Protein AF-A0A6A4PE96-F1 (afdb_monomer)

Organism: Lupinus albus (NCBI:txid3870)

Solvent-accessible surface area (backbone atoms only — not comparable to full-atom values): 15761 Å² total; per-residue (Å²): 135,85,95,79,62,73,69,60,54,52,58,47,52,54,49,52,51,49,49,52,48,51,51,50,51,55,62,52,55,75,74,55,93,75,88,92,79,54,68,66,54,55,51,49,49,51,52,52,52,52,51,50,53,51,49,53,56,57,56,61,63,68,69,76,78,82,85,88,82,83,91,82,88,82,90,87,84,86,87,88,85,89,88,82,88,81,94,71,92,66,55,60,76,63,82,62,89,34,50,32,37,32,36,36,56,48,71,68,30,18,52,48,44,32,51,43,27,76,72,70,36,32,31,39,32,36,18,69,69,82,66,73,53,91,57,86,69,74,33,64,40,51,40,72,54,44,51,50,28,47,77,70,75,47,49,71,31,56,52,96,53,78,48,40,80,36,62,56,52,72,52,75,56,95,94,42,74,48,80,46,69,57,94,48,91,90,54,61,93,86,65,38,16,38,33,37,58,32,21,57,37,36,50,38,35,41,53,58,22,55,71,35,95,44,30,46,81,44,57,20,40,75,76,47,74,35,69,56,96,93,39,71,43,33,33,33,28,30,38,82,86,68,48,58,35,46,48,58,20,83,37,78,44,75,53,72,88,68,75,80,62,80,128

Mean predicted aligned error: 15.91 Å

Sequence (263 aa):
MPQIHTQSTFSFITNLLLYIYIYVCISVSSQTNLLEMDYQYIVAGGILASTLVLLLNLFGSAAKKKATGSLHAEEINNDCAKTSSKNGTCPQEVVETTDVIIVGAGVAGAALAYTLGKDGRRVHVIERDLNEPDRTVGELLQPGGYLKLTELGLEDCVDKIDAQQVYGYVLYKDGKHVKTSFPLDKFGSHVSGRSFHNGRFIQRMRHKALSLPNVKLEQGTVTSLLEEKGIIKGVHYKTKCREELIAKAPLQYASPFNWWRND

Structure (mmCIF, N/CA/C/O backbone):
data_AF-A0A6A4PE96-F1
#
_entry.id   AF-A0A6A4PE96-F1
#
loop_
_atom_site.group_PDB
_atom_site.id
_atom_site.type_symbol
_atom_site.label_atom_id
_atom_site.label_alt_id
_atom_site.label_comp_id
_atom_site.label_asym_id
_atom_site.label_entity_id
_atom_site.label_seq_id
_atom_site.pdbx_PDB_ins_code
_atom_site.Cartn_x
_atom_site.Cartn_y
_atom_site.Cartn_z
_atom_site.occupancy
_atom_site.B_iso_or_equiv
_atom_site.auth_seq_id
_atom_site.auth_comp_id
_atom_site.auth_asym_id
_atom_site.auth_atom_id
_atom_site.pdbx_PDB_model_num
ATOM 1 N N . MET A 1 1 ? -2.241 -29.324 17.503 1.00 40.00 1 MET A N 1
ATOM 2 C CA . MET A 1 1 ? -0.876 -28.848 17.163 1.00 40.00 1 MET A CA 1
ATOM 3 C C . MET A 1 1 ? -0.666 -29.089 15.674 1.00 40.00 1 MET A C 1
ATOM 5 O O . MET A 1 1 ? -1.120 -30.129 15.218 1.00 40.00 1 MET A O 1
ATOM 9 N N . PRO A 1 2 ? -0.109 -28.123 14.924 1.00 34.69 2 PRO A N 1
ATOM 10 C CA . PRO A 1 2 ? 1.273 -27.693 15.119 1.00 34.69 2 PRO A CA 1
ATOM 11 C C . PRO A 1 2 ? 1.427 -26.209 15.480 1.00 34.69 2 PRO A C 1
ATOM 13 O O . PRO A 1 2 ? 0.723 -25.332 14.995 1.00 34.69 2 PRO A O 1
ATOM 16 N N . GLN A 1 3 ? 2.376 -25.964 16.379 1.00 36.31 3 GLN A N 1
ATOM 17 C CA . GLN A 1 3 ? 2.887 -24.667 16.815 1.00 36.31 3 GLN A CA 1
ATOM 18 C C . GLN A 1 3 ? 4.102 -24.313 15.947 1.00 36.31 3 GLN A C 1
ATOM 20 O O . GLN A 1 3 ? 5.232 -24.468 16.391 1.00 36.31 3 GLN A O 1
ATOM 25 N N . ILE A 1 4 ? 3.897 -23.919 14.689 1.00 37.06 4 ILE A N 1
ATOM 26 C CA . ILE A 1 4 ? 4.979 -23.438 13.811 1.00 37.06 4 ILE A CA 1
ATOM 27 C C . ILE A 1 4 ? 4.370 -22.428 12.829 1.00 37.06 4 ILE A C 1
ATOM 29 O O . ILE A 1 4 ? 3.960 -22.830 11.756 1.00 37.06 4 ILE A O 1
ATOM 33 N N . HIS A 1 5 ? 4.227 -21.146 13.192 1.00 40.75 5 HIS A N 1
ATOM 34 C CA . HIS A 1 5 ? 4.012 -20.067 12.196 1.00 40.75 5 HIS A CA 1
ATOM 35 C C . HIS A 1 5 ? 4.201 -18.637 12.734 1.00 40.75 5 HIS A C 1
ATOM 37 O O . HIS A 1 5 ? 4.399 -17.714 11.953 1.00 40.75 5 HIS A O 1
ATOM 43 N N . THR A 1 6 ? 4.221 -18.419 14.051 1.00 40.00 6 THR A N 1
ATOM 44 C CA . THR A 1 6 ? 4.303 -17.065 14.638 1.00 40.00 6 THR A CA 1
ATOM 45 C C . THR A 1 6 ? 5.701 -16.434 14.629 1.00 40.00 6 THR A C 1
ATOM 47 O O . THR A 1 6 ? 5.810 -15.212 14.631 1.00 40.00 6 THR A O 1
ATOM 50 N N . GLN A 1 7 ? 6.783 -17.222 14.590 1.00 31.77 7 GLN A N 1
ATOM 51 C CA . GLN A 1 7 ? 8.154 -16.683 14.510 1.00 31.77 7 GLN A CA 1
ATOM 52 C C . GLN A 1 7 ? 8.531 -16.215 13.094 1.00 31.77 7 GLN A C 1
ATOM 54 O O . GLN A 1 7 ? 9.286 -15.256 12.935 1.00 31.77 7 GLN A O 1
ATOM 59 N N . SER A 1 8 ? 7.978 -16.872 12.071 1.00 43.81 8 SER A N 1
ATOM 60 C CA . SER A 1 8 ? 8.236 -16.562 10.661 1.00 43.81 8 SER A CA 1
ATOM 61 C C . SER A 1 8 ? 7.601 -15.230 10.254 1.00 43.81 8 SER A C 1
ATOM 63 O O . SER A 1 8 ? 8.269 -14.402 9.643 1.00 43.81 8 SER A O 1
ATOM 65 N N . THR A 1 9 ? 6.364 -14.969 10.679 1.00 44.44 9 THR A N 1
ATOM 66 C CA . THR A 1 9 ? 5.633 -13.733 10.364 1.00 44.44 9 THR A CA 1
ATOM 67 C C . THR A 1 9 ? 6.237 -12.499 11.032 1.00 44.44 9 THR A C 1
ATOM 69 O O . THR A 1 9 ? 6.342 -11.458 10.392 1.00 44.44 9 THR A O 1
ATOM 72 N N . PHE A 1 10 ? 6.731 -12.603 12.271 1.00 40.50 10 PHE A N 1
ATOM 73 C CA . PHE A 1 10 ? 7.399 -11.478 12.939 1.00 40.50 10 PHE A CA 1
ATOM 74 C C . PHE A 1 10 ? 8.732 -11.115 12.267 1.00 40.50 10 PHE A C 1
ATOM 76 O O . PHE A 1 10 ? 8.955 -9.950 11.945 1.00 40.50 10 PHE A O 1
ATOM 83 N N . SER A 1 11 ? 9.578 -12.111 11.969 1.00 40.34 11 SER A N 1
ATOM 84 C CA . SER A 1 11 ? 10.837 -11.902 11.235 1.00 40.34 11 SER A CA 1
ATOM 85 C C . SER A 1 11 ? 10.598 -11.357 9.817 1.00 40.34 11 SER A C 1
ATOM 87 O O . SER A 1 11 ? 11.367 -10.544 9.301 1.00 40.34 11 SER A O 1
ATOM 89 N N . PHE A 1 12 ? 9.491 -11.754 9.192 1.00 49.44 12 PHE A N 1
ATOM 90 C CA . PHE A 1 12 ? 9.079 -11.287 7.877 1.00 49.44 12 PHE A CA 1
ATOM 91 C C . PHE A 1 12 ? 8.576 -9.837 7.887 1.00 49.44 12 PHE A C 1
ATOM 93 O O . PHE A 1 12 ? 8.988 -9.050 7.035 1.00 49.44 12 PHE A O 1
ATOM 100 N N . ILE A 1 13 ? 7.766 -9.451 8.879 1.00 50.69 13 ILE A N 1
ATOM 101 C CA . ILE A 1 13 ? 7.316 -8.065 9.073 1.00 50.69 13 ILE A CA 1
ATOM 102 C C . ILE A 1 13 ? 8.518 -7.164 9.362 1.00 50.69 13 ILE A C 1
ATOM 104 O O . ILE A 1 13 ? 8.647 -6.114 8.741 1.00 50.69 13 ILE A O 1
ATOM 108 N N . THR A 1 14 ? 9.455 -7.585 10.216 1.00 47.25 14 THR A N 1
ATOM 109 C CA . THR A 1 14 ? 10.667 -6.796 10.480 1.00 47.25 14 THR A CA 1
ATOM 110 C C . THR A 1 14 ? 11.537 -6.636 9.236 1.00 47.25 14 THR A C 1
ATOM 112 O O . THR A 1 14 ? 12.041 -5.546 8.998 1.00 47.25 14 THR A O 1
ATOM 115 N N . ASN A 1 15 ? 11.668 -7.670 8.397 1.00 43.59 15 ASN A N 1
ATOM 116 C CA . ASN A 1 15 ? 12.433 -7.586 7.150 1.00 43.59 15 ASN A CA 1
ATOM 117 C C . ASN A 1 15 ? 11.724 -6.752 6.073 1.00 43.59 15 ASN A C 1
ATOM 119 O O . ASN A 1 15 ? 12.384 -6.012 5.350 1.00 43.59 15 ASN A O 1
ATOM 123 N N . LEU A 1 16 ? 10.393 -6.818 5.979 1.00 52.88 16 LEU A N 1
ATOM 124 C CA . LEU A 1 16 ? 9.602 -5.976 5.079 1.00 52.88 16 LEU A CA 1
ATOM 125 C C . LEU A 1 16 ? 9.692 -4.503 5.490 1.00 52.88 16 LEU A C 1
ATOM 127 O O . LEU A 1 16 ? 9.904 -3.641 4.643 1.00 52.88 16 LEU A O 1
ATOM 131 N N . LEU A 1 17 ? 9.588 -4.217 6.788 1.00 54.56 17 LEU A N 1
ATOM 132 C CA . LEU A 1 17 ? 9.723 -2.867 7.325 1.00 54.56 17 LEU A CA 1
ATOM 133 C C . LEU A 1 17 ? 11.147 -2.331 7.177 1.00 54.56 17 LEU A C 1
ATOM 135 O O . LEU A 1 17 ? 11.308 -1.176 6.799 1.00 54.56 17 LEU A O 1
ATOM 139 N N . LEU A 1 18 ? 12.169 -3.165 7.392 1.00 48.66 18 LEU A N 1
ATOM 140 C CA . LEU A 1 18 ? 13.566 -2.799 7.165 1.00 48.66 18 LEU A CA 1
ATOM 141 C C . LEU A 1 18 ? 13.843 -2.556 5.675 1.00 48.66 18 LEU A C 1
ATOM 143 O O . LEU A 1 18 ? 14.524 -1.598 5.335 1.00 48.66 18 LEU A O 1
ATOM 147 N N . TYR A 1 19 ? 13.269 -3.360 4.778 1.00 52.16 19 TYR A N 1
ATOM 148 C CA . TYR A 1 19 ? 13.399 -3.173 3.333 1.00 52.16 19 TYR A CA 1
ATOM 149 C C . TYR A 1 19 ? 12.696 -1.899 2.856 1.00 52.16 19 TYR A C 1
ATOM 151 O O . TYR A 1 19 ? 13.283 -1.128 2.105 1.00 52.16 19 TYR A O 1
ATOM 159 N N . ILE A 1 20 ? 11.476 -1.630 3.334 1.00 55.28 20 ILE A N 1
ATOM 160 C CA . ILE A 1 20 ? 10.756 -0.380 3.052 1.00 55.28 20 ILE A CA 1
ATOM 161 C C . ILE A 1 20 ? 11.531 0.817 3.617 1.00 55.28 20 ILE A C 1
ATOM 163 O O . ILE A 1 20 ? 11.675 1.822 2.930 1.00 55.28 20 ILE A O 1
ATOM 167 N N . TYR A 1 21 ? 12.076 0.706 4.830 1.00 48.72 21 TYR A N 1
ATOM 168 C CA . TYR A 1 21 ? 12.879 1.756 5.453 1.00 48.72 21 TYR A CA 1
ATOM 169 C C . TYR A 1 21 ? 14.173 2.024 4.674 1.00 48.72 21 TYR A C 1
ATOM 171 O O . TYR A 1 21 ? 14.447 3.169 4.337 1.00 48.72 21 TYR A O 1
ATOM 179 N N . ILE A 1 22 ? 14.917 0.984 4.287 1.00 48.03 22 ILE A N 1
ATOM 180 C CA . ILE A 1 22 ? 16.122 1.101 3.452 1.00 48.03 22 ILE A CA 1
ATOM 181 C C . ILE A 1 22 ? 15.776 1.698 2.081 1.00 48.03 22 ILE A C 1
ATOM 183 O O . ILE A 1 22 ? 16.476 2.587 1.606 1.00 48.03 22 ILE A O 1
ATOM 187 N N . TYR A 1 23 ? 14.673 1.274 1.463 1.00 51.22 23 TYR A N 1
ATOM 188 C CA . TYR A 1 23 ? 14.209 1.802 0.178 1.00 51.22 23 TYR A CA 1
ATOM 189 C C . TYR A 1 23 ? 13.871 3.295 0.249 1.00 51.22 23 TYR A C 1
ATOM 191 O O . TYR A 1 23 ? 14.229 4.076 -0.635 1.00 51.22 23 TYR A O 1
ATOM 199 N N . VAL A 1 24 ? 13.201 3.699 1.328 1.00 46.72 24 VAL A N 1
ATOM 200 C CA . VAL A 1 24 ? 12.859 5.091 1.611 1.00 46.72 24 VAL A CA 1
ATOM 201 C C . VAL A 1 24 ? 14.117 5.908 1.909 1.00 46.72 24 VAL A C 1
ATOM 203 O O . VAL A 1 24 ? 14.277 6.976 1.329 1.00 46.72 24 VAL A O 1
ATOM 206 N N . CYS A 1 25 ? 15.045 5.403 2.725 1.00 38.22 25 CYS A N 1
ATOM 207 C CA . CYS A 1 25 ? 16.313 6.074 3.014 1.00 38.22 25 CYS A CA 1
ATOM 208 C C . CYS A 1 25 ? 17.157 6.271 1.752 1.00 38.22 25 CYS A C 1
ATOM 210 O O . CYS A 1 25 ? 17.664 7.365 1.543 1.00 38.22 25 CYS A O 1
ATOM 212 N N . ILE A 1 26 ? 17.247 5.271 0.869 1.00 43.81 26 ILE A N 1
ATOM 213 C CA . ILE A 1 26 ? 17.959 5.397 -0.414 1.00 43.81 26 ILE A CA 1
ATOM 214 C C . ILE A 1 26 ? 17.274 6.433 -1.323 1.00 43.81 26 ILE A C 1
ATOM 216 O O . ILE A 1 26 ? 17.956 7.231 -1.962 1.00 43.81 26 ILE A O 1
ATOM 220 N N . SER A 1 27 ? 15.937 6.476 -1.335 1.00 38.84 27 SER A N 1
ATOM 221 C CA . SER A 1 27 ? 15.166 7.451 -2.126 1.00 38.84 27 SER A CA 1
ATOM 222 C C . SER A 1 27 ? 15.265 8.888 -1.588 1.00 38.84 27 SER A C 1
ATOM 224 O O . SER A 1 27 ? 15.172 9.840 -2.358 1.00 38.84 27 SER A O 1
ATOM 226 N N . VAL A 1 28 ? 15.456 9.064 -0.277 1.00 38.25 28 VAL A N 1
ATOM 227 C CA . VAL A 1 28 ? 15.685 10.378 0.352 1.00 38.25 28 VAL A CA 1
ATOM 228 C C . VAL A 1 28 ? 17.143 10.816 0.176 1.00 38.25 28 VAL A C 1
ATOM 230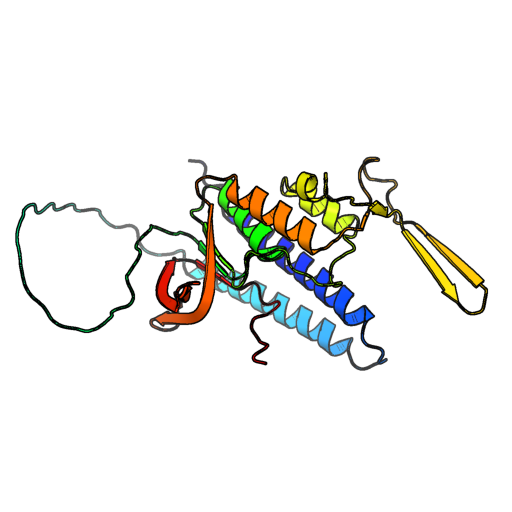 O O . VAL A 1 28 ? 17.393 11.975 -0.145 1.00 38.25 28 VAL A O 1
ATOM 233 N N . SER A 1 29 ? 18.103 9.891 0.273 1.00 36.50 29 SER A N 1
ATOM 234 C CA . SER A 1 29 ? 19.528 10.184 0.062 1.00 36.50 29 SER A CA 1
ATOM 235 C C . SER A 1 29 ? 19.842 10.622 -1.372 1.00 36.50 29 SER A C 1
ATOM 237 O O . SER A 1 29 ? 20.804 11.354 -1.582 1.00 36.50 29 SER A O 1
ATOM 239 N N . SER A 1 30 ? 19.029 10.239 -2.367 1.00 39.50 30 SER A N 1
ATOM 240 C CA . SER A 1 30 ? 19.180 10.739 -3.741 1.00 39.50 30 SER A CA 1
ATOM 241 C C . SER A 1 30 ? 18.720 12.192 -3.935 1.00 39.50 30 SER A C 1
ATOM 243 O O . SER A 1 30 ? 18.882 12.722 -5.030 1.00 39.50 30 SER A O 1
ATOM 245 N N . GLN A 1 31 ? 18.134 12.836 -2.914 1.00 44.69 31 GLN A N 1
ATOM 246 C CA . GLN A 1 31 ? 17.707 14.242 -2.965 1.00 44.69 31 GLN A CA 1
ATOM 247 C C . GLN A 1 31 ? 18.613 15.214 -2.194 1.00 44.69 31 GLN A C 1
ATOM 249 O O . GLN A 1 31 ? 18.417 16.423 -2.295 1.00 44.69 31 GLN A O 1
ATOM 254 N N . THR A 1 32 ? 19.638 14.739 -1.483 1.00 38.50 32 THR A N 1
ATOM 255 C CA . THR A 1 32 ? 20.556 15.608 -0.734 1.00 38.50 32 THR A CA 1
ATOM 256 C C . THR A 1 32 ? 21.991 15.414 -1.208 1.00 38.50 32 THR A C 1
ATOM 258 O O . THR A 1 32 ? 22.641 14.422 -0.890 1.00 38.50 32 THR A O 1
ATOM 261 N N . ASN A 1 33 ? 22.508 16.391 -1.957 1.00 48.28 33 ASN A N 1
ATOM 262 C CA . ASN A 1 33 ? 23.951 16.583 -2.070 1.00 48.28 33 ASN A CA 1
ATOM 263 C C . ASN A 1 33 ? 24.464 17.012 -0.695 1.00 48.28 33 ASN A C 1
ATOM 265 O O . ASN A 1 33 ? 24.032 18.060 -0.232 1.00 48.28 33 ASN A O 1
ATOM 269 N N . LEU A 1 34 ? 25.366 16.246 -0.081 1.00 41.94 34 LEU A N 1
ATOM 270 C CA . LEU A 1 34 ? 26.530 16.746 0.658 1.00 41.94 34 LEU A CA 1
ATOM 271 C C . LEU A 1 34 ? 27.447 15.561 0.998 1.00 41.94 34 LEU A C 1
ATOM 273 O O . LEU A 1 34 ? 27.023 14.531 1.512 1.00 41.94 34 LEU A O 1
ATOM 277 N N . LEU A 1 35 ? 28.708 15.707 0.609 1.00 47.81 35 LEU A N 1
ATOM 278 C CA . LEU A 1 35 ? 29.766 14.719 0.756 1.00 47.81 35 LEU A CA 1
ATOM 279 C C . LEU A 1 35 ? 30.316 14.736 2.195 1.00 47.81 35 LEU A C 1
ATOM 281 O O . LEU A 1 35 ? 30.423 15.788 2.817 1.00 47.81 35 LEU A O 1
ATOM 285 N N . GLU A 1 36 ? 30.697 13.544 2.658 1.00 49.84 36 GLU A N 1
ATOM 286 C CA . GLU A 1 36 ? 31.598 13.227 3.784 1.00 49.84 36 GLU A CA 1
ATOM 287 C C . GLU A 1 36 ? 31.109 13.218 5.246 1.00 49.84 36 GLU A C 1
ATOM 289 O O . GLU A 1 36 ? 31.885 12.777 6.091 1.00 49.84 36 GLU A O 1
ATOM 294 N N . MET A 1 37 ? 29.847 13.513 5.589 1.00 45.88 37 MET A N 1
ATOM 295 C CA . MET A 1 37 ? 29.417 13.477 7.011 1.00 45.88 37 MET A CA 1
ATOM 296 C C . MET A 1 37 ? 28.422 12.375 7.430 1.00 45.88 37 MET A C 1
ATOM 298 O O . MET A 1 37 ? 28.021 12.349 8.590 1.00 45.88 37 MET A O 1
ATOM 302 N N . ASP A 1 38 ? 28.073 11.421 6.555 1.00 51.44 38 ASP A N 1
ATOM 303 C CA . ASP A 1 38 ? 26.948 10.496 6.823 1.00 51.44 38 ASP A CA 1
ATOM 304 C C . ASP A 1 38 ? 27.301 9.007 6.968 1.00 51.44 38 ASP A C 1
ATOM 306 O O . ASP A 1 38 ? 26.513 8.235 7.519 1.00 51.44 38 ASP A O 1
ATOM 310 N N . TYR A 1 39 ? 28.491 8.558 6.556 1.00 52.25 39 TYR A N 1
ATOM 311 C CA . TYR A 1 39 ? 28.816 7.124 6.631 1.00 52.25 39 TYR A CA 1
ATOM 312 C C . TYR A 1 39 ? 28.927 6.624 8.077 1.00 52.25 39 TYR A C 1
ATOM 314 O O . TYR A 1 39 ? 2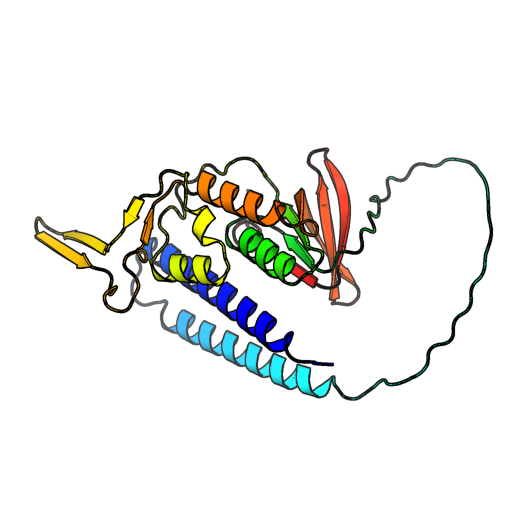8.496 5.517 8.400 1.00 52.25 39 TYR A O 1
ATOM 322 N N . GLN A 1 40 ? 29.450 7.464 8.970 1.00 41.94 40 GLN A N 1
ATOM 323 C CA . GLN A 1 40 ? 29.597 7.124 10.381 1.00 41.94 40 GLN A CA 1
ATOM 324 C C . GLN A 1 40 ? 28.236 7.034 11.089 1.00 41.94 40 GLN A C 1
ATOM 326 O O . GLN A 1 40 ? 28.062 6.159 11.933 1.00 41.94 40 GLN A O 1
ATOM 331 N N . TYR A 1 41 ? 27.248 7.851 10.701 1.00 53.91 41 TYR A N 1
ATOM 332 C CA . TYR A 1 41 ? 25.891 7.813 11.260 1.00 53.91 41 TYR A CA 1
ATOM 333 C C . TYR A 1 41 ? 25.047 6.665 10.705 1.00 53.91 41 TYR A C 1
ATOM 335 O O . TYR A 1 41 ? 24.298 6.047 11.459 1.00 53.91 41 TYR A O 1
ATOM 343 N N . ILE A 1 42 ? 25.204 6.317 9.425 1.00 55.91 42 ILE A N 1
ATOM 344 C CA . ILE A 1 42 ? 24.521 5.161 8.825 1.00 55.91 42 ILE A CA 1
ATOM 345 C C . ILE A 1 42 ? 25.057 3.854 9.428 1.00 55.91 42 ILE A C 1
ATOM 347 O O . ILE A 1 42 ? 24.278 2.974 9.803 1.00 55.91 42 ILE A O 1
ATOM 351 N N . VAL A 1 43 ? 26.378 3.740 9.597 1.00 51.62 43 VAL A N 1
ATOM 352 C CA . VAL A 1 43 ? 27.004 2.569 10.229 1.00 51.62 43 VAL A CA 1
ATOM 353 C C . VAL A 1 43 ? 26.689 2.517 11.729 1.00 51.62 43 VAL A C 1
ATOM 355 O O . VAL A 1 43 ? 26.300 1.459 12.224 1.00 51.62 43 VAL A O 1
ATOM 358 N N . ALA A 1 44 ? 26.760 3.641 12.451 1.00 50.53 44 ALA A N 1
ATOM 359 C CA . ALA A 1 44 ? 26.386 3.695 13.866 1.00 50.53 44 ALA A CA 1
ATOM 360 C C . ALA A 1 44 ? 24.896 3.379 14.080 1.00 50.53 44 ALA A C 1
ATOM 362 O O . ALA A 1 44 ? 24.559 2.610 14.978 1.00 50.53 44 ALA A O 1
ATOM 363 N N . GLY A 1 45 ? 24.008 3.884 13.220 1.00 54.59 45 GLY A N 1
ATOM 364 C CA . GLY A 1 45 ? 22.577 3.581 13.251 1.00 54.59 45 GLY A CA 1
ATOM 365 C C . GLY A 1 45 ? 22.277 2.101 13.000 1.00 54.59 45 GLY A C 1
ATOM 366 O O . GLY A 1 45 ? 21.450 1.515 13.698 1.00 54.59 45 GLY A O 1
ATOM 367 N N . GLY A 1 46 ? 23.000 1.462 12.074 1.00 55.66 46 GLY A N 1
ATOM 368 C CA . GLY A 1 46 ? 22.901 0.019 11.831 1.00 55.66 46 GLY A CA 1
ATOM 369 C C . GLY A 1 46 ? 23.379 -0.831 13.014 1.00 55.66 46 GLY A C 1
ATOM 370 O O . GLY A 1 46 ? 22.743 -1.829 13.365 1.00 55.66 46 GLY A O 1
ATOM 371 N N . ILE A 1 47 ? 24.461 -0.421 13.683 1.00 62.97 47 ILE A N 1
ATOM 372 C CA . ILE A 1 47 ? 24.996 -1.111 14.869 1.00 62.97 47 ILE A CA 1
ATOM 373 C C . ILE A 1 47 ? 24.045 -0.945 16.068 1.00 62.97 47 ILE A C 1
ATOM 375 O O . ILE A 1 47 ? 23.757 -1.909 16.778 1.00 62.97 47 ILE A O 1
ATOM 379 N N . LEU A 1 48 ? 23.472 0.243 16.265 1.00 63.47 48 LEU A N 1
ATOM 380 C CA . LEU A 1 48 ? 22.501 0.493 17.336 1.00 63.47 48 LEU A CA 1
ATOM 381 C C . LEU A 1 48 ? 21.183 -0.268 17.118 1.00 63.47 48 LEU A C 1
ATOM 383 O O . LEU A 1 48 ? 20.648 -0.862 18.052 1.00 63.47 48 LEU A O 1
ATOM 387 N N . ALA A 1 49 ? 20.687 -0.338 15.880 1.00 58.41 49 ALA A N 1
ATOM 388 C CA . ALA A 1 49 ? 19.486 -1.111 15.560 1.00 58.41 49 ALA A CA 1
ATOM 389 C C . ALA A 1 49 ? 19.697 -2.626 15.747 1.00 58.41 49 ALA A C 1
ATOM 391 O O . ALA A 1 49 ? 18.843 -3.312 16.309 1.00 58.41 49 ALA A O 1
ATOM 392 N N . SER A 1 50 ? 20.848 -3.154 15.324 1.00 63.03 50 SER A N 1
ATOM 393 C CA . SER A 1 50 ? 21.170 -4.584 15.453 1.00 63.03 50 SER A CA 1
ATOM 394 C C . SER A 1 50 ? 21.408 -5.013 16.904 1.00 63.03 50 SER A C 1
ATOM 396 O O . SER A 1 50 ? 20.959 -6.086 17.310 1.00 63.03 50 SER A O 1
ATOM 398 N N . THR A 1 51 ? 22.027 -4.158 17.719 1.00 61.69 51 THR A N 1
ATOM 399 C CA . THR A 1 51 ? 22.200 -4.394 19.162 1.00 61.69 51 THR A CA 1
ATOM 400 C C . THR A 1 51 ? 20.881 -4.307 19.933 1.00 61.69 51 THR A C 1
ATOM 402 O O . THR A 1 51 ? 20.636 -5.149 20.796 1.00 61.69 51 THR A O 1
ATOM 405 N N . LEU A 1 52 ? 19.978 -3.384 19.581 1.00 69.25 52 LEU A N 1
ATOM 406 C CA . LEU A 1 52 ? 18.638 -3.303 20.175 1.00 69.25 52 LEU A CA 1
ATOM 407 C C . LEU A 1 52 ? 17.790 -4.545 19.851 1.00 69.25 52 LEU A C 1
ATOM 409 O O . LEU A 1 52 ? 17.114 -5.083 20.727 1.00 69.25 52 LEU A O 1
ATOM 413 N N . VAL A 1 53 ? 17.875 -5.062 18.622 1.00 67.12 53 VAL A N 1
ATOM 414 C CA . VAL A 1 53 ? 17.209 -6.314 18.218 1.00 67.12 53 VAL A CA 1
ATOM 415 C C . VAL A 1 53 ? 17.797 -7.527 18.946 1.00 67.12 53 VAL A C 1
ATOM 417 O O . VAL A 1 53 ? 17.048 -8.412 19.367 1.00 67.12 53 VAL A O 1
ATOM 420 N N . LEU A 1 54 ? 19.118 -7.577 19.141 1.00 64.19 54 LEU A N 1
ATOM 421 C CA . LEU A 1 54 ? 19.766 -8.640 19.914 1.00 64.19 54 LEU A CA 1
ATOM 422 C C . LEU A 1 54 ? 19.302 -8.616 21.381 1.00 64.19 54 LEU A C 1
ATOM 424 O O . LEU A 1 54 ? 18.942 -9.656 21.930 1.00 64.19 54 LEU A O 1
ATOM 428 N N . LEU A 1 55 ? 19.226 -7.427 21.988 1.00 66.00 55 LEU A N 1
ATOM 429 C CA . LEU A 1 55 ? 18.748 -7.244 23.359 1.00 66.00 55 LEU A CA 1
ATOM 430 C C . LEU A 1 55 ? 17.280 -7.667 23.507 1.00 66.00 55 LEU A C 1
ATOM 432 O O . LEU A 1 55 ? 16.957 -8.435 24.411 1.00 66.00 55 LEU A O 1
ATOM 436 N N . LEU A 1 56 ? 16.399 -7.267 22.587 1.00 68.31 56 LEU A N 1
ATOM 437 C CA . LEU A 1 56 ? 14.985 -7.663 22.619 1.00 68.31 56 LEU A CA 1
ATOM 438 C C . LEU A 1 56 ? 14.789 -9.187 22.479 1.00 68.31 56 LEU A C 1
ATOM 440 O O . LEU A 1 56 ? 13.919 -9.755 23.143 1.00 68.31 56 LEU A O 1
ATOM 444 N N . ASN A 1 57 ? 15.630 -9.875 21.698 1.00 63.25 57 ASN A N 1
ATOM 445 C CA . ASN A 1 57 ? 15.603 -11.341 21.589 1.00 63.25 57 ASN A CA 1
ATOM 446 C C . ASN A 1 57 ? 16.104 -12.054 22.862 1.00 63.25 57 ASN A C 1
ATOM 448 O O . ASN A 1 57 ? 15.568 -13.103 23.242 1.00 63.25 57 ASN A O 1
ATOM 452 N N . LEU A 1 58 ? 17.093 -11.481 23.553 1.00 54.12 58 LEU A N 1
ATOM 453 C CA . LEU A 1 58 ? 17.607 -12.019 24.817 1.00 54.12 58 LEU A CA 1
ATOM 454 C C . LEU A 1 58 ? 16.597 -11.835 25.964 1.00 54.12 58 LEU A C 1
ATOM 456 O O . LEU A 1 58 ? 16.349 -12.780 26.716 1.00 54.12 58 LEU A O 1
ATOM 460 N N . PHE A 1 59 ? 15.934 -10.678 26.055 1.00 56.69 59 PHE A N 1
ATOM 461 C CA . PHE A 1 59 ? 14.914 -10.422 27.082 1.00 56.69 59 PHE A CA 1
ATOM 462 C C . PHE A 1 59 ? 13.589 -11.163 26.827 1.00 56.69 59 PHE A C 1
ATOM 464 O O . PHE A 1 59 ? 12.946 -11.611 27.778 1.00 56.69 59 PHE A O 1
ATOM 471 N N . GLY A 1 60 ? 13.207 -11.396 25.565 1.00 46.44 60 GLY A N 1
ATOM 472 C CA . GLY A 1 60 ? 12.026 -12.200 25.215 1.00 46.44 60 GLY A CA 1
ATOM 473 C C . GLY A 1 60 ? 12.146 -13.689 25.576 1.00 46.44 60 GLY A C 1
ATOM 474 O O . GLY A 1 60 ? 11.137 -14.372 25.761 1.00 46.44 60 GLY A O 1
ATOM 475 N N . SER A 1 61 ? 13.372 -14.194 25.735 1.00 42.53 61 SER A N 1
ATOM 476 C CA . SER A 1 61 ? 13.637 -15.590 26.109 1.00 42.53 61 SER A CA 1
ATOM 477 C C . SER A 1 61 ? 13.526 -15.833 27.622 1.00 42.53 61 SER A C 1
ATOM 479 O O . SER A 1 61 ? 13.165 -16.932 28.046 1.00 42.53 61 SER A O 1
ATOM 481 N N . ALA A 1 62 ? 13.746 -14.801 28.446 1.00 43.31 62 ALA A N 1
ATOM 482 C CA . ALA A 1 62 ? 13.622 -14.879 29.905 1.00 43.31 62 ALA A CA 1
ATOM 483 C C . ALA A 1 62 ? 12.157 -14.871 30.394 1.00 43.31 62 ALA A C 1
ATOM 485 O O . ALA A 1 62 ? 11.852 -15.425 31.449 1.00 43.31 62 ALA A O 1
ATOM 486 N N . ALA A 1 63 ? 11.228 -14.317 29.608 1.00 43.00 63 ALA A N 1
ATOM 487 C CA . ALA A 1 63 ? 9.813 -14.195 29.976 1.00 43.00 63 ALA A CA 1
ATOM 488 C C . ALA A 1 63 ? 8.978 -15.483 29.777 1.00 43.00 63 ALA A C 1
ATOM 490 O O . ALA A 1 63 ? 7.803 -15.517 30.135 1.00 43.00 63 ALA A O 1
ATOM 491 N N . LYS A 1 64 ? 9.557 -16.571 29.242 1.00 37.53 64 LYS A N 1
ATOM 492 C CA . LYS A 1 64 ? 8.834 -17.831 28.952 1.00 37.53 64 LYS A CA 1
ATOM 493 C C . LYS A 1 64 ? 8.753 -18.842 30.108 1.00 37.53 64 LYS A C 1
ATOM 495 O O . LYS A 1 64 ? 8.323 -19.972 29.891 1.00 37.53 64 LYS A O 1
ATOM 500 N N . LYS A 1 65 ? 9.097 -18.472 31.347 1.00 37.00 65 LYS A N 1
ATOM 501 C CA . LYS A 1 65 ? 8.919 -19.345 32.526 1.00 37.00 65 LYS A CA 1
ATOM 502 C C . LYS A 1 65 ? 8.049 -18.709 33.615 1.00 37.00 65 LYS A C 1
ATOM 504 O O . LYS A 1 65 ? 8.574 -18.285 34.636 1.00 37.00 65 LYS A O 1
ATOM 509 N N . LYS A 1 66 ? 6.724 -18.710 33.421 1.00 30.06 66 LYS A N 1
ATOM 510 C CA . LYS A 1 66 ? 5.693 -18.982 34.455 1.00 30.06 66 LYS A CA 1
ATOM 511 C C . LYS A 1 66 ? 4.296 -18.654 33.924 1.00 30.06 66 LYS A C 1
ATOM 513 O O . LYS A 1 66 ? 4.053 -17.511 33.568 1.00 30.06 66 LYS A O 1
ATOM 518 N N . ALA A 1 67 ? 3.409 -19.653 33.949 1.00 30.31 67 ALA A N 1
ATOM 519 C CA . ALA A 1 67 ? 2.010 -19.586 34.409 1.00 30.31 67 ALA A CA 1
ATOM 520 C C . ALA A 1 67 ? 1.131 -20.601 33.653 1.00 30.31 67 ALA A C 1
ATOM 522 O O . ALA A 1 67 ? 0.374 -20.267 32.748 1.00 30.31 67 ALA A O 1
ATOM 523 N N . THR A 1 68 ? 1.242 -21.867 34.050 1.00 26.05 68 THR A N 1
ATOM 524 C CA . THR A 1 68 ? 0.152 -22.850 34.000 1.00 26.05 68 THR A CA 1
ATOM 525 C C . THR A 1 68 ? -0.695 -22.674 35.260 1.00 26.05 68 THR A C 1
ATOM 527 O O . THR A 1 68 ? -0.132 -22.717 36.354 1.00 26.05 68 THR A O 1
ATOM 530 N N . GLY A 1 69 ? -2.016 -22.512 35.133 1.00 24.41 69 GLY A N 1
ATOM 531 C CA . GLY A 1 69 ? -2.915 -22.559 36.291 1.00 24.41 69 GLY A CA 1
ATOM 532 C C . GLY A 1 69 ? -4.354 -22.091 36.049 1.00 24.41 69 GLY A C 1
ATOM 533 O O . GLY A 1 69 ? -4.623 -20.904 36.127 1.00 24.41 69 GLY A O 1
ATOM 534 N N . SER A 1 70 ? -5.236 -23.077 35.854 1.00 25.41 70 SER A N 1
ATOM 535 C CA . SER A 1 70 ? -6.662 -23.165 36.227 1.00 25.41 70 SER A CA 1
ATOM 536 C C . SER A 1 70 ? -7.712 -22.195 35.662 1.00 25.41 70 SER A C 1
ATOM 538 O O . SER A 1 70 ? -7.765 -21.013 35.981 1.00 25.41 70 SER A O 1
ATOM 540 N N . LEU A 1 71 ? -8.650 -22.802 34.930 1.00 25.86 71 LEU A N 1
ATOM 541 C CA . LEU A 1 71 ? -10.006 -22.334 34.651 1.00 25.86 71 LEU A CA 1
ATOM 542 C C . LEU A 1 71 ? -10.887 -22.502 35.900 1.00 25.86 71 LEU A C 1
ATOM 544 O O . LEU A 1 71 ? -10.825 -23.543 36.552 1.00 25.86 71 LEU A O 1
ATOM 548 N N . HIS A 1 72 ? -11.755 -21.531 36.172 1.00 23.19 72 HIS A N 1
ATOM 549 C CA . HIS A 1 72 ? -13.056 -21.785 36.784 1.00 23.19 72 HIS A CA 1
ATOM 550 C C . HIS A 1 72 ? -14.063 -20.795 36.199 1.00 23.19 72 HIS A C 1
ATOM 552 O O . HIS A 1 72 ? -13.803 -19.594 36.138 1.00 23.19 72 HIS A O 1
ATOM 558 N N . ALA A 1 73 ? -15.162 -21.342 35.692 1.00 24.62 73 ALA A N 1
ATOM 559 C CA . ALA A 1 73 ? -16.305 -20.617 35.168 1.00 24.62 73 ALA A CA 1
ATOM 560 C C . ALA A 1 73 ? -17.209 -20.163 36.318 1.00 24.62 73 ALA A C 1
ATOM 562 O O . ALA A 1 73 ? -17.367 -20.916 37.277 1.00 24.62 73 ALA A O 1
ATOM 563 N N . GLU A 1 74 ? -17.842 -19.000 36.166 1.00 24.62 74 GLU A N 1
ATOM 564 C CA . GLU A 1 74 ? -19.148 -18.710 36.762 1.00 24.62 74 GLU A CA 1
ATOM 565 C C . GLU A 1 74 ? -19.936 -17.760 35.847 1.00 24.62 74 GLU A C 1
ATOM 567 O O . GLU A 1 74 ? -19.469 -16.683 35.472 1.00 24.62 74 GLU A O 1
ATOM 572 N N . GLU A 1 75 ? -21.125 -18.221 35.458 1.00 24.06 75 GLU A N 1
ATOM 573 C CA . GLU A 1 75 ? -22.223 -17.448 34.878 1.00 24.06 75 GLU A CA 1
ATOM 574 C C . GLU A 1 75 ? -22.946 -16.676 35.985 1.00 24.06 75 GLU A C 1
ATOM 576 O O . GLU A 1 75 ? -23.278 -17.272 37.007 1.00 24.06 75 GLU A O 1
ATOM 581 N N . ILE A 1 76 ? -23.325 -15.417 35.739 1.00 27.73 76 ILE A N 1
ATOM 582 C CA . ILE A 1 76 ? -24.531 -14.835 36.347 1.00 27.73 76 ILE A CA 1
ATOM 583 C C . ILE A 1 76 ? -25.308 -14.060 35.279 1.00 27.73 76 ILE A C 1
ATOM 585 O O . ILE A 1 76 ? -24.767 -13.252 34.526 1.00 27.73 76 ILE A O 1
ATOM 589 N N . ASN A 1 77 ? -26.597 -14.380 35.244 1.00 23.80 77 ASN A N 1
ATOM 590 C CA . ASN A 1 77 ? -27.643 -13.954 34.328 1.00 23.80 77 ASN A CA 1
ATOM 591 C C . ASN A 1 77 ? -28.388 -12.698 34.841 1.00 23.80 77 ASN A C 1
ATOM 593 O O . ASN A 1 77 ? -28.437 -12.458 36.045 1.00 23.80 77 ASN A O 1
ATOM 597 N N . ASN A 1 78 ? -29.101 -12.047 33.912 1.00 27.39 78 ASN A N 1
ATOM 598 C CA . ASN A 1 78 ? -30.342 -11.259 34.076 1.00 27.39 78 ASN A CA 1
ATOM 599 C C . ASN A 1 78 ? -30.309 -9.749 34.439 1.00 27.39 78 ASN A C 1
ATOM 601 O O . ASN A 1 78 ? -30.195 -9.350 35.590 1.00 27.39 78 ASN A O 1
ATOM 605 N N . ASP A 1 79 ? -30.577 -8.950 33.395 1.00 27.19 79 ASP A N 1
ATOM 606 C CA . ASP A 1 79 ? -31.850 -8.241 33.117 1.00 27.19 79 ASP A CA 1
ATOM 607 C C . ASP A 1 79 ? -32.122 -6.771 33.561 1.00 27.19 79 ASP A C 1
ATOM 609 O O . ASP A 1 79 ? -31.973 -6.365 34.707 1.00 27.19 79 ASP A O 1
ATOM 613 N N . CYS A 1 80 ? -32.619 -6.041 32.548 1.00 25.48 80 CYS A N 1
ATOM 614 C CA . CYS A 1 80 ? -33.577 -4.925 32.426 1.00 25.48 80 CYS A CA 1
ATOM 615 C C . CYS A 1 80 ? -33.488 -3.536 33.124 1.00 25.48 80 CYS A C 1
ATOM 617 O O . CYS A 1 80 ? -33.555 -3.380 34.336 1.00 25.48 80 CYS A O 1
ATOM 619 N N . ALA A 1 81 ? -33.657 -2.530 32.244 1.00 27.75 81 ALA A N 1
ATOM 620 C CA . ALA A 1 81 ? -34.496 -1.315 32.336 1.00 27.75 81 ALA A CA 1
ATOM 621 C C . ALA A 1 81 ? -34.015 0.001 33.011 1.00 27.75 81 ALA A C 1
ATOM 623 O O . ALA A 1 81 ? -34.121 0.212 34.210 1.00 27.75 81 ALA A O 1
ATOM 624 N N . LYS A 1 82 ? -33.780 0.975 32.109 1.00 26.95 82 LYS A N 1
ATOM 625 C CA . LYS A 1 82 ? -34.368 2.337 32.017 1.00 26.95 82 LYS A CA 1
ATOM 626 C C . LYS A 1 82 ? -33.982 3.467 33.011 1.00 26.95 82 LYS A C 1
ATOM 628 O O . LYS A 1 82 ? -34.481 3.568 34.124 1.00 26.95 82 LYS A O 1
ATOM 633 N N . THR A 1 83 ? -33.400 4.497 32.374 1.00 26.70 83 THR A N 1
ATOM 634 C CA . THR A 1 83 ? -33.703 5.958 32.376 1.00 26.70 83 THR A CA 1
ATOM 635 C C . THR A 1 83 ? -32.729 6.937 33.047 1.00 26.70 83 THR A C 1
ATOM 637 O O . THR A 1 83 ? -32.498 6.897 34.246 1.00 26.70 83 THR A O 1
ATOM 640 N N . SER A 1 84 ? -32.390 7.958 32.242 1.00 28.22 84 SER A N 1
ATOM 641 C CA . SER A 1 84 ? -32.185 9.378 32.584 1.00 28.22 84 SER A CA 1
ATOM 642 C C . SER A 1 84 ? -30.749 9.919 32.682 1.00 28.22 84 SER A C 1
ATOM 644 O O . SER A 1 84 ? -30.077 9.802 33.696 1.00 28.22 84 SER A O 1
ATOM 646 N N . SER A 1 85 ? -30.376 10.629 31.607 1.00 31.62 85 SER A N 1
ATOM 647 C CA . SER A 1 85 ? -29.797 11.984 31.579 1.00 31.62 85 SER A CA 1
ATOM 648 C C . SER A 1 85 ? -28.604 12.315 32.489 1.00 31.62 85 SER A C 1
ATOM 650 O O . SER A 1 85 ? -28.770 12.527 33.689 1.00 31.62 85 SER A O 1
ATOM 652 N N . LYS A 1 86 ? -27.438 12.564 31.870 1.00 30.17 86 LYS A N 1
ATOM 653 C CA . LYS A 1 86 ? -26.768 13.885 31.867 1.00 30.17 86 LYS A CA 1
ATOM 654 C C . LYS A 1 86 ? -25.511 13.892 30.988 1.00 30.17 86 LYS A C 1
ATOM 656 O O . LYS A 1 86 ? -24.815 12.894 30.859 1.00 30.17 86 LYS A O 1
ATOM 661 N N . ASN A 1 87 ? -25.274 15.056 30.388 1.00 37.19 87 ASN A N 1
ATOM 662 C CA . ASN A 1 87 ? -24.212 15.372 29.439 1.00 37.19 87 ASN A CA 1
ATOM 663 C C . ASN A 1 87 ? -22.799 15.082 29.958 1.00 37.19 87 ASN A C 1
ATOM 665 O O . ASN A 1 87 ? -22.372 15.612 30.981 1.00 37.19 87 ASN A O 1
ATOM 669 N N . GLY A 1 88 ? -22.066 14.356 29.126 1.00 32.31 88 GLY A N 1
ATOM 670 C CA . GLY A 1 88 ? -20.618 14.256 29.069 1.00 32.31 88 GLY A CA 1
ATOM 671 C C . GLY A 1 88 ? -20.333 13.361 27.874 1.00 32.31 88 GLY A C 1
ATOM 672 O O . GLY A 1 88 ? -20.647 12.175 27.930 1.00 32.31 88 GLY A O 1
ATOM 673 N N . THR A 1 89 ? -19.870 13.916 26.753 1.00 34.09 89 THR A N 1
ATOM 674 C CA . THR A 1 89 ? -19.535 13.097 25.581 1.00 34.09 89 THR A CA 1
ATOM 675 C C . THR A 1 89 ? -18.272 12.314 25.914 1.00 34.09 89 THR A C 1
ATOM 677 O O . THR A 1 89 ? -17.157 12.775 25.687 1.00 34.09 89 THR A O 1
ATOM 680 N N . CYS A 1 90 ? -18.452 11.153 26.535 1.00 40.56 90 CYS A N 1
ATOM 681 C CA . CYS A 1 90 ? -17.424 10.135 26.623 1.00 40.56 90 CYS A CA 1
ATOM 682 C C . CYS A 1 90 ? -17.139 9.648 25.195 1.00 40.56 90 CYS A C 1
ATOM 684 O O . CYS A 1 90 ? -18.100 9.414 24.454 1.00 40.56 90 CYS A O 1
ATOM 686 N N . PRO A 1 91 ? -15.868 9.484 24.793 1.00 50.53 91 PRO A N 1
ATOM 687 C CA . PRO A 1 91 ? -15.541 8.836 23.529 1.00 50.53 91 PRO A CA 1
ATOM 688 C C . PRO A 1 91 ? -16.266 7.491 23.461 1.00 50.53 91 PRO A C 1
ATOM 690 O O . PRO A 1 91 ? -16.158 6.693 24.396 1.00 50.53 91 PRO A O 1
ATOM 693 N N . GLN A 1 92 ? -17.047 7.253 22.405 1.00 49.53 92 GLN A N 1
ATOM 694 C CA . GLN A 1 92 ? -17.761 5.987 22.272 1.00 49.53 92 GLN A CA 1
ATOM 695 C C . GLN A 1 92 ? -16.738 4.851 22.143 1.00 49.53 92 GLN A C 1
ATOM 697 O O . GLN A 1 92 ? -15.911 4.836 21.228 1.00 49.53 92 GLN A O 1
ATOM 702 N N . GLU A 1 93 ? -16.762 3.907 23.088 1.00 49.06 93 GLU A N 1
ATOM 703 C CA . GLU A 1 93 ? -15.923 2.712 23.038 1.00 49.06 93 GLU A CA 1
ATOM 704 C C . GLU A 1 93 ? -16.505 1.731 22.015 1.00 49.06 93 GLU A C 1
ATOM 706 O O . GLU A 1 93 ? -17.400 0.942 22.314 1.00 49.06 93 GLU A O 1
ATOM 711 N N . VAL A 1 94 ? -15.989 1.759 20.787 1.00 50.16 94 VAL A N 1
ATOM 712 C CA . VAL A 1 94 ? -16.274 0.709 19.804 1.00 50.16 94 VAL A CA 1
ATOM 713 C C . VAL A 1 94 ? -15.407 -0.500 20.153 1.00 50.16 94 VAL A C 1
ATOM 715 O O . VAL A 1 94 ? -14.269 -0.620 19.703 1.00 50.16 94 VAL A O 1
ATOM 718 N N . VAL A 1 95 ? -15.927 -1.404 20.987 1.00 49.78 95 VAL A N 1
ATOM 719 C CA . VAL A 1 95 ? -15.269 -2.685 21.297 1.00 49.78 95 VAL A CA 1
ATOM 720 C C . VAL A 1 95 ? -15.575 -3.695 20.185 1.00 49.78 95 VAL A C 1
ATOM 722 O O . VAL A 1 95 ? -16.221 -4.716 20.395 1.00 49.78 95 VAL A O 1
ATOM 725 N N . GLU A 1 96 ? -15.101 -3.417 18.971 1.00 57.34 96 GLU A N 1
ATOM 726 C CA . GLU A 1 96 ? -14.819 -4.496 18.025 1.00 57.34 96 GLU A CA 1
ATOM 727 C C . GLU A 1 96 ? -13.494 -5.117 18.455 1.00 57.34 96 GLU A C 1
ATOM 729 O O . GLU A 1 96 ? -12.475 -4.433 18.562 1.00 57.34 96 GLU A O 1
ATOM 734 N N . THR A 1 97 ? -13.502 -6.416 18.746 1.00 79.19 97 THR A N 1
ATOM 735 C CA . THR A 1 97 ? -12.308 -7.169 19.136 1.00 79.19 97 THR A CA 1
ATOM 736 C C . THR A 1 97 ? -11.265 -7.095 18.015 1.00 79.19 97 THR A C 1
ATOM 738 O O . THR A 1 97 ? -11.308 -7.882 17.075 1.00 79.19 97 THR A O 1
ATOM 741 N N . THR A 1 98 ? -10.367 -6.118 18.091 1.00 92.69 98 THR A N 1
ATOM 742 C CA . THR A 1 98 ? -9.327 -5.826 17.101 1.00 92.69 98 THR A CA 1
ATOM 743 C C . THR A 1 98 ? -7.997 -6.361 17.614 1.00 92.69 98 THR A C 1
ATOM 745 O O . THR A 1 98 ? -7.642 -6.149 18.773 1.00 92.69 98 THR A O 1
ATOM 748 N N . ASP A 1 99 ? -7.249 -7.057 16.758 1.00 94.12 99 ASP A N 1
ATOM 749 C CA . ASP A 1 99 ? -5.948 -7.615 17.135 1.00 94.12 99 ASP A CA 1
ATOM 750 C C . ASP A 1 99 ? -4.821 -6.607 16.888 1.00 94.12 99 ASP A C 1
ATOM 752 O O . ASP A 1 99 ? -3.871 -6.528 17.669 1.00 94.12 99 ASP A O 1
ATOM 756 N N . VAL A 1 100 ? -4.927 -5.840 15.797 1.00 95.31 100 VAL A N 1
ATOM 757 C CA . VAL A 1 100 ? -3.911 -4.871 15.380 1.00 95.31 100 VAL A CA 1
ATOM 758 C C . VAL A 1 100 ? -4.564 -3.586 14.893 1.00 95.31 100 VAL A C 1
ATOM 760 O O . VAL A 1 100 ? -5.425 -3.620 14.014 1.00 95.31 100 VAL A O 1
ATOM 763 N N . ILE A 1 101 ? -4.100 -2.453 15.417 1.00 96.19 101 ILE A N 1
ATOM 764 C CA . ILE A 1 101 ? -4.393 -1.136 14.849 1.00 96.19 101 ILE A CA 1
ATOM 765 C C . ILE A 1 101 ? -3.209 -0.707 13.988 1.00 96.19 101 ILE A C 1
ATOM 767 O O . ILE A 1 101 ? -2.075 -0.631 14.461 1.00 96.19 101 ILE A O 1
ATOM 771 N N . ILE A 1 102 ? -3.472 -0.410 12.723 1.00 96.81 102 ILE A N 1
ATOM 772 C CA . ILE A 1 102 ? -2.508 0.184 11.801 1.00 96.81 102 ILE A CA 1
ATOM 773 C C . ILE A 1 102 ? -2.917 1.623 11.591 1.00 96.81 102 ILE A C 1
ATOM 775 O O . ILE A 1 102 ? -4.062 1.909 11.253 1.00 96.81 102 ILE A O 1
ATOM 779 N N . VAL A 1 103 ? -1.973 2.536 11.736 1.00 96.44 103 VAL A N 1
ATOM 780 C CA . VAL A 1 103 ? -2.256 3.933 11.483 1.00 96.44 103 VAL A CA 1
ATOM 781 C C . VAL A 1 103 ? -1.450 4.437 10.290 1.00 96.44 103 VAL A C 1
ATOM 783 O O . VAL A 1 103 ? -0.216 4.359 10.246 1.00 96.44 103 VAL A O 1
ATOM 786 N N . GLY A 1 104 ? -2.199 4.942 9.311 1.00 95.75 104 GLY A N 1
ATOM 787 C CA . GLY A 1 104 ? -1.776 5.227 7.950 1.00 95.75 104 GLY A CA 1
ATOM 788 C C . GLY A 1 104 ? -1.999 4.027 7.024 1.00 95.75 104 GLY A C 1
ATOM 789 O O . GLY A 1 104 ? -1.475 2.943 7.257 1.00 95.75 104 GLY A O 1
ATOM 790 N N . ALA A 1 105 ? -2.711 4.246 5.922 1.00 96.62 105 ALA A N 1
ATOM 791 C CA . ALA A 1 105 ? -2.956 3.309 4.826 1.00 96.62 105 ALA A CA 1
ATOM 792 C C . ALA A 1 105 ? -2.186 3.711 3.554 1.00 96.62 105 ALA A C 1
ATOM 794 O O . ALA A 1 105 ? -2.712 3.654 2.440 1.00 96.62 105 ALA A O 1
ATOM 795 N N . GLY A 1 106 ? -0.937 4.158 3.717 1.00 94.00 106 GLY A N 1
ATOM 796 C CA . GLY A 1 106 ? 0.028 4.278 2.619 1.00 94.00 106 GLY A CA 1
ATOM 797 C C . GLY A 1 106 ? 0.576 2.910 2.191 1.00 94.00 106 GLY A C 1
ATOM 798 O O . GLY A 1 106 ? 0.050 1.875 2.588 1.00 94.00 106 GLY A O 1
ATOM 799 N N . VAL A 1 107 ? 1.677 2.888 1.433 1.00 92.62 107 VAL A N 1
ATOM 800 C CA . VAL A 1 107 ? 2.277 1.638 0.915 1.00 92.62 107 VAL A CA 1
ATOM 801 C C . VAL A 1 107 ? 2.542 0.612 2.027 1.00 92.62 107 VAL A C 1
ATOM 803 O O . VAL A 1 107 ? 2.081 -0.522 1.930 1.00 92.62 107 VAL A O 1
ATOM 806 N N . ALA A 1 108 ? 3.230 1.014 3.103 1.00 93.19 108 ALA A N 1
ATOM 807 C CA . ALA A 1 108 ? 3.567 0.116 4.209 1.00 93.19 108 ALA A CA 1
ATOM 808 C C . ALA A 1 108 ? 2.326 -0.357 4.979 1.00 93.19 108 ALA A C 1
ATOM 810 O O . ALA A 1 108 ? 2.157 -1.553 5.202 1.00 93.19 108 ALA A O 1
ATOM 811 N N . GLY A 1 109 ? 1.442 0.572 5.353 1.00 96.00 109 GLY A N 1
ATOM 812 C CA . GLY A 1 109 ? 0.246 0.258 6.131 1.00 96.00 109 GLY A CA 1
ATOM 813 C C . GLY A 1 109 ? -0.747 -0.627 5.382 1.00 96.00 109 GLY A C 1
ATOM 814 O O . GLY A 1 109 ? -1.227 -1.603 5.947 1.00 96.00 109 GLY A O 1
ATOM 815 N N . ALA A 1 110 ? -0.999 -0.355 4.097 1.00 96.88 110 ALA A N 1
ATOM 816 C CA . ALA A 1 110 ? -1.886 -1.178 3.276 1.00 96.88 110 ALA A CA 1
ATOM 817 C C . ALA A 1 110 ? -1.300 -2.579 3.018 1.00 96.88 110 ALA A C 1
ATOM 819 O O . ALA A 1 110 ? -2.017 -3.572 3.132 1.00 96.88 110 ALA A O 1
ATOM 820 N N . ALA A 1 111 ? 0.007 -2.679 2.739 1.00 96.50 111 ALA A N 1
ATOM 821 C CA . ALA A 1 111 ? 0.678 -3.971 2.583 1.00 96.50 111 ALA A CA 1
ATOM 822 C C . ALA A 1 111 ? 0.640 -4.796 3.880 1.00 96.50 111 ALA A C 1
ATOM 824 O O . ALA A 1 111 ? 0.331 -5.989 3.852 1.00 96.50 111 ALA A O 1
ATOM 825 N N . LEU A 1 112 ? 0.914 -4.159 5.024 1.00 96.38 112 LEU A N 1
ATOM 826 C CA . LEU A 1 112 ? 0.864 -4.807 6.332 1.00 96.38 112 LEU A CA 1
ATOM 827 C C . LEU A 1 112 ? -0.560 -5.251 6.680 1.00 96.38 112 LEU A C 1
ATOM 829 O O . LEU A 1 112 ? -0.742 -6.376 7.139 1.00 96.38 112 LEU A O 1
ATOM 833 N N . ALA A 1 113 ? -1.561 -4.408 6.412 1.00 97.56 113 ALA A N 1
ATOM 834 C CA . ALA A 1 113 ? -2.964 -4.730 6.644 1.00 97.56 113 ALA A CA 1
ATOM 835 C C . ALA A 1 113 ? -3.400 -5.965 5.855 1.00 97.56 113 ALA A C 1
ATOM 837 O O . ALA A 1 113 ? -3.976 -6.884 6.430 1.00 97.56 113 ALA A O 1
ATOM 838 N N . TYR A 1 114 ? -3.069 -6.020 4.563 1.00 98.12 114 TYR A N 1
ATOM 839 C CA . TYR A 1 114 ? -3.371 -7.180 3.728 1.00 98.12 114 TYR A CA 1
ATOM 840 C C . TYR A 1 114 ? -2.650 -8.445 4.207 1.00 98.12 114 TYR A C 1
ATOM 842 O O . TYR A 1 114 ? -3.261 -9.506 4.300 1.00 98.12 114 TYR A O 1
ATOM 850 N N . THR A 1 115 ? -1.368 -8.336 4.563 1.00 96.75 115 THR A N 1
ATOM 851 C CA . THR A 1 115 ? -0.569 -9.481 5.033 1.00 96.75 115 THR A CA 1
ATOM 852 C C . THR A 1 115 ? -1.132 -10.056 6.334 1.00 96.75 115 THR A C 1
ATOM 854 O O . THR A 1 115 ? -1.425 -11.244 6.411 1.00 96.75 115 THR A O 1
ATOM 857 N N . LEU A 1 116 ? -1.364 -9.205 7.338 1.00 96.44 116 LEU A N 1
ATOM 858 C CA . LEU A 1 116 ? -1.955 -9.617 8.615 1.00 96.44 116 LEU A CA 1
ATOM 859 C C . LEU A 1 116 ? -3.395 -10.117 8.445 1.00 96.44 116 LEU A C 1
ATOM 861 O O . LEU A 1 116 ? -3.806 -11.059 9.124 1.00 96.44 116 LEU A O 1
ATOM 865 N N . GLY A 1 117 ? -4.146 -9.515 7.522 1.00 97.31 117 GLY A N 1
ATOM 866 C CA . GLY A 1 117 ? -5.477 -9.966 7.148 1.00 97.31 117 GLY A CA 1
ATOM 867 C C . GLY A 1 117 ? -5.462 -11.387 6.575 1.00 97.31 117 GLY A C 1
ATOM 868 O O . GLY A 1 117 ? -6.241 -12.228 7.019 1.00 97.31 117 GLY A O 1
ATOM 869 N N . LYS A 1 118 ? -4.543 -11.700 5.650 1.00 96.81 118 LYS A N 1
ATOM 870 C CA . LYS A 1 118 ? -4.376 -13.064 5.111 1.00 96.81 118 LYS A CA 1
ATOM 871 C C . LYS A 1 118 ? -4.019 -14.078 6.196 1.00 96.81 118 LYS A C 1
ATOM 873 O O . LYS A 1 118 ? -4.479 -15.213 6.133 1.00 96.81 118 LYS A O 1
ATOM 878 N N . ASP A 1 119 ? -3.273 -13.648 7.209 1.00 95.69 119 ASP A N 1
ATOM 879 C CA . ASP A 1 119 ? -2.930 -14.458 8.383 1.00 95.69 119 ASP A CA 1
ATOM 880 C C . ASP A 1 119 ? -4.091 -14.596 9.396 1.00 95.69 119 ASP A C 1
ATOM 882 O O . ASP A 1 119 ? -3.914 -15.159 10.480 1.00 95.69 119 ASP A O 1
ATOM 886 N N . GLY A 1 120 ? -5.282 -14.076 9.077 1.00 95.69 120 GLY A N 1
ATOM 887 C CA . GLY A 1 120 ? -6.496 -14.201 9.887 1.00 95.69 120 GLY A CA 1
ATOM 888 C C . GLY A 1 120 ? -6.601 -13.213 11.051 1.00 95.69 120 GLY A C 1
ATOM 889 O O . GLY A 1 120 ? -7.443 -13.396 11.929 1.00 95.69 120 GLY A O 1
ATOM 890 N N . ARG A 1 121 ? -5.761 -12.169 11.098 1.00 96.88 121 ARG A N 1
ATOM 891 C CA . ARG A 1 121 ? -5.816 -11.137 12.149 1.00 96.88 121 ARG A CA 1
ATOM 892 C C . ARG A 1 121 ? -6.913 -10.125 11.871 1.00 96.88 121 ARG A C 1
ATOM 894 O O . ARG A 1 121 ? -7.104 -9.726 10.729 1.00 96.88 121 ARG A O 1
ATOM 901 N N . ARG A 1 122 ? -7.599 -9.660 12.910 1.00 97.38 122 ARG A N 1
ATOM 902 C CA . ARG A 1 122 ? -8.562 -8.556 12.808 1.00 97.38 122 ARG A CA 1
ATOM 903 C C . ARG A 1 122 ? -7.795 -7.245 12.828 1.00 97.38 122 ARG A C 1
ATOM 905 O O . ARG A 1 122 ? -7.226 -6.876 13.858 1.00 97.38 122 ARG A O 1
ATOM 912 N N . VAL A 1 123 ? -7.732 -6.590 11.677 1.00 97.56 123 VAL A N 1
ATOM 913 C CA . VAL A 1 123 ? -6.926 -5.388 11.467 1.00 97.56 123 VAL A CA 1
ATOM 914 C C . VAL A 1 123 ? -7.843 -4.187 11.316 1.00 97.56 123 VAL A C 1
ATOM 916 O O . VAL A 1 123 ? -8.693 -4.166 10.429 1.00 97.56 123 VAL A O 1
ATOM 919 N N . HIS A 1 124 ? -7.629 -3.162 12.136 1.00 97.44 124 HIS A N 1
ATOM 920 C CA . HIS A 1 124 ? -8.268 -1.858 11.977 1.00 97.44 124 HIS A CA 1
ATOM 921 C C . HIS A 1 124 ? -7.233 -0.855 11.486 1.00 97.44 124 HIS A C 1
ATOM 923 O O . HIS A 1 124 ? -6.247 -0.573 12.162 1.00 97.44 124 HIS A O 1
ATOM 929 N N . VAL A 1 125 ? -7.434 -0.347 10.279 1.00 97.62 125 VAL A N 1
ATOM 930 C CA . VAL A 1 125 ? -6.573 0.641 9.643 1.00 97.62 125 VAL A CA 1
ATOM 931 C C . VAL A 1 125 ? -7.246 2.004 9.725 1.00 97.62 125 VAL A C 1
ATOM 933 O O . VAL A 1 125 ? -8.363 2.162 9.238 1.00 97.62 125 VAL A O 1
ATOM 936 N N . ILE A 1 126 ? -6.561 2.991 10.297 1.00 97.12 126 ILE A N 1
ATOM 937 C CA . ILE A 1 126 ? -7.042 4.373 10.390 1.00 97.12 126 ILE A CA 1
ATOM 938 C C . ILE A 1 126 ? -6.177 5.242 9.477 1.00 97.12 126 ILE A C 1
ATOM 940 O O . ILE A 1 126 ? -4.967 5.358 9.678 1.00 97.12 126 ILE A O 1
ATOM 944 N N . GLU A 1 127 ? -6.783 5.838 8.456 1.00 97.00 127 GLU A N 1
ATOM 945 C CA . GLU A 1 127 ? -6.112 6.713 7.494 1.00 97.00 127 GLU A CA 1
ATOM 946 C C . GLU A 1 127 ? -6.748 8.099 7.490 1.00 97.00 127 GLU A C 1
ATOM 948 O O . GLU A 1 127 ? -7.965 8.239 7.413 1.00 97.00 127 GLU A O 1
ATOM 953 N N . ARG A 1 128 ? -5.908 9.134 7.520 1.00 95.44 128 ARG A N 1
ATOM 954 C CA . ARG A 1 128 ? -6.347 10.529 7.562 1.00 95.44 128 ARG A CA 1
ATOM 955 C C . ARG A 1 128 ? -7.164 10.898 6.327 1.00 95.44 128 ARG A C 1
ATOM 957 O O . ARG A 1 128 ? -8.209 11.541 6.448 1.00 95.44 128 ARG A O 1
ATOM 964 N N . ASP A 1 129 ? -6.692 10.490 5.150 1.00 94.88 129 ASP A N 1
ATOM 965 C CA . ASP A 1 129 ? -7.385 10.740 3.890 1.00 94.88 129 ASP A CA 1
ATOM 966 C C . ASP A 1 129 ? -7.424 9.507 2.971 1.00 94.88 129 ASP A C 1
ATOM 968 O O . ASP A 1 129 ? -6.398 8.988 2.509 1.00 94.88 129 ASP A O 1
ATOM 972 N N . LEU A 1 130 ? -8.649 9.044 2.699 1.00 96.00 130 LEU A N 1
ATOM 973 C CA . LEU A 1 130 ? -8.927 7.918 1.809 1.00 96.00 130 LEU A CA 1
ATOM 974 C C . LEU A 1 130 ? -9.054 8.322 0.336 1.00 96.00 130 LEU A C 1
ATOM 976 O O . LEU A 1 130 ? -9.108 7.434 -0.517 1.00 96.00 130 LEU A O 1
ATOM 980 N N . ASN A 1 131 ? -9.047 9.619 0.016 1.00 96.19 131 ASN A N 1
ATOM 981 C CA . ASN A 1 131 ? -8.964 10.074 -1.369 1.00 96.19 131 ASN A CA 1
ATOM 982 C C . ASN A 1 131 ? -7.657 9.608 -2.028 1.00 96.19 131 ASN A C 1
ATOM 984 O O . ASN A 1 131 ? -6.700 9.208 -1.354 1.00 96.19 131 ASN A O 1
ATOM 988 N N . GLU A 1 132 ? -7.637 9.621 -3.364 1.00 95.69 132 GLU A N 1
ATOM 989 C CA . GLU A 1 132 ? -6.431 9.304 -4.128 1.00 95.69 132 GLU A CA 1
ATOM 990 C C . GLU A 1 132 ? -5.340 10.339 -3.812 1.00 95.69 132 GLU A C 1
ATOM 992 O O . GLU A 1 132 ? -5.566 11.529 -4.031 1.00 95.69 132 GLU A O 1
ATOM 997 N N . PRO A 1 133 ? -4.172 9.923 -3.283 1.00 90.50 133 PRO A N 1
ATOM 998 C CA . PRO A 1 133 ? -3.107 10.868 -2.978 1.00 90.50 133 PRO A CA 1
ATOM 999 C C . PRO A 1 133 ? -2.524 11.481 -4.249 1.00 90.50 133 PRO A C 1
ATOM 1001 O O . PRO A 1 133 ? -1.980 10.759 -5.085 1.00 90.50 133 PRO A O 1
ATOM 1004 N N . ASP A 1 134 ? -2.546 12.807 -4.334 1.00 90.81 134 ASP A N 1
ATOM 1005 C CA . ASP A 1 134 ? -1.862 13.559 -5.382 1.00 90.81 134 ASP A CA 1
ATOM 1006 C C . ASP A 1 134 ? -0.457 13.956 -4.909 1.00 90.81 134 ASP A C 1
ATOM 1008 O O . ASP A 1 134 ? -0.275 14.869 -4.099 1.00 90.81 134 ASP A O 1
ATOM 1012 N N . ARG A 1 135 ? 0.548 13.179 -5.324 1.00 82.56 135 ARG A N 1
ATOM 1013 C CA . ARG A 1 135 ? 1.964 13.445 -5.038 1.00 82.56 135 ARG A CA 1
ATOM 1014 C C . ARG A 1 135 ? 2.865 12.741 -6.045 1.00 82.56 135 ARG A C 1
ATOM 1016 O O . ARG A 1 135 ? 2.600 11.605 -6.427 1.00 82.56 135 ARG A O 1
ATOM 1023 N N . THR A 1 136 ? 3.994 13.369 -6.351 1.00 77.44 136 THR A N 1
ATOM 1024 C CA . THR A 1 136 ? 5.012 12.874 -7.296 1.00 77.44 136 THR A CA 1
ATOM 1025 C C . THR A 1 136 ? 6.036 11.919 -6.667 1.00 77.44 136 THR A C 1
ATOM 1027 O O . THR A 1 136 ? 6.905 11.376 -7.344 1.00 77.44 136 THR A O 1
ATOM 1030 N N . VAL A 1 137 ? 5.975 11.705 -5.349 1.00 82.69 137 VAL A N 1
ATOM 1031 C CA . VAL A 1 137 ? 6.908 10.822 -4.633 1.00 82.69 137 VAL A CA 1
ATOM 1032 C C . VAL A 1 137 ? 6.427 9.372 -4.699 1.00 82.69 137 VAL A C 1
ATOM 1034 O O . VAL A 1 137 ? 5.261 9.087 -4.421 1.00 82.69 137 VAL A O 1
ATOM 1037 N N . GLY A 1 138 ? 7.355 8.447 -4.966 1.00 81.44 138 GLY A N 1
ATOM 1038 C CA . GLY A 1 138 ? 7.090 7.004 -4.942 1.00 81.44 138 GLY A CA 1
ATOM 1039 C C . GLY A 1 138 ? 6.545 6.432 -6.253 1.00 81.44 138 GLY A C 1
ATOM 1040 O O . GLY A 1 138 ? 5.913 5.382 -6.234 1.00 81.44 138 GLY A O 1
ATOM 1041 N N . GLU A 1 139 ? 6.789 7.102 -7.381 1.00 92.00 139 GLU A N 1
ATOM 1042 C CA . GLU A 1 139 ? 6.292 6.707 -8.711 1.00 92.00 139 GLU A CA 1
ATOM 1043 C C . GLU A 1 139 ? 7.180 5.696 -9.451 1.00 92.00 139 GLU A C 1
ATOM 1045 O O . GLU A 1 139 ? 6.901 5.353 -10.598 1.00 92.00 139 GLU A O 1
ATOM 1050 N N . LEU A 1 140 ? 8.251 5.209 -8.817 1.00 93.88 140 LEU A N 1
ATOM 1051 C CA . LEU A 1 140 ? 9.102 4.145 -9.343 1.00 93.88 140 LEU A CA 1
ATOM 1052 C C . LEU A 1 140 ? 9.336 3.076 -8.274 1.00 93.88 140 LEU A C 1
ATOM 1054 O O . LEU A 1 140 ? 9.945 3.333 -7.234 1.00 93.88 140 LEU A O 1
ATOM 1058 N N . LEU A 1 141 ? 8.893 1.860 -8.569 1.00 94.50 141 LEU A N 1
ATOM 1059 C CA . LEU A 1 141 ? 9.139 0.640 -7.817 1.00 94.50 141 LEU A CA 1
ATOM 1060 C C . LEU A 1 141 ? 10.308 -0.120 -8.455 1.00 94.50 141 LEU A C 1
ATOM 1062 O O . LEU A 1 141 ? 10.219 -0.542 -9.609 1.00 94.50 141 LEU A O 1
ATOM 1066 N N . GLN A 1 142 ? 11.403 -0.321 -7.717 1.00 95.81 142 GLN A N 1
ATOM 1067 C CA . GLN A 1 142 ? 12.527 -1.135 -8.198 1.00 95.81 142 GLN A CA 1
ATOM 1068 C C . GLN A 1 142 ? 12.110 -2.608 -8.390 1.00 95.81 142 GLN A C 1
ATOM 1070 O O . GLN A 1 142 ? 11.187 -3.071 -7.712 1.00 95.81 142 GLN A O 1
ATOM 1075 N N . PRO A 1 143 ? 12.839 -3.393 -9.212 1.00 95.12 143 PRO A N 1
ATOM 1076 C CA . PRO A 1 143 ? 12.562 -4.821 -9.392 1.00 95.12 143 PRO A CA 1
ATOM 1077 C C . PRO A 1 143 ? 12.468 -5.611 -8.078 1.00 95.12 143 PRO A C 1
ATOM 1079 O O . PRO A 1 143 ? 11.588 -6.450 -7.924 1.00 95.12 143 PRO A O 1
ATOM 1082 N N . GLY A 1 144 ? 13.325 -5.305 -7.096 1.00 94.50 144 GLY A N 1
ATOM 1083 C CA . GLY A 1 144 ? 13.273 -5.942 -5.774 1.00 94.50 144 GLY A CA 1
ATOM 1084 C C . GLY A 1 144 ? 11.979 -5.647 -5.004 1.00 94.50 144 GLY A C 1
ATOM 1085 O O . GLY A 1 144 ? 11.432 -6.533 -4.353 1.00 94.50 144 GLY A O 1
ATOM 1086 N N . GLY A 1 145 ? 11.435 -4.435 -5.141 1.00 92.75 145 GLY A N 1
ATOM 1087 C CA . GLY A 1 145 ? 10.133 -4.083 -4.578 1.00 92.75 145 GLY A CA 1
ATOM 1088 C C . GLY A 1 145 ? 8.987 -4.825 -5.267 1.00 92.75 145 GLY A C 1
ATOM 1089 O O . GLY A 1 145 ? 8.092 -5.323 -4.591 1.00 92.75 145 GLY A O 1
ATOM 1090 N N . TYR A 1 146 ? 9.043 -4.974 -6.593 1.00 95.31 146 TYR A N 1
ATOM 1091 C CA . TYR A 1 146 ? 8.063 -5.760 -7.351 1.00 95.31 146 TYR A CA 1
ATOM 1092 C C . TYR A 1 146 ? 8.086 -7.251 -6.972 1.00 95.31 146 TYR A C 1
ATOM 1094 O O . TYR A 1 146 ? 7.034 -7.853 -6.746 1.00 95.31 146 TYR A O 1
ATOM 1102 N N . LEU A 1 147 ? 9.278 -7.831 -6.801 1.00 94.25 147 LEU A N 1
ATOM 1103 C CA . LEU A 1 147 ? 9.440 -9.187 -6.267 1.00 94.25 147 LEU A CA 1
ATOM 1104 C C . LEU A 1 147 ? 8.805 -9.322 -4.881 1.00 94.25 147 LEU A C 1
ATOM 1106 O O . LEU A 1 147 ? 8.117 -10.305 -4.614 1.00 94.25 147 LEU A O 1
ATOM 1110 N N . LYS A 1 148 ? 8.971 -8.315 -4.014 1.00 93.88 148 LYS A N 1
ATOM 1111 C CA . LYS A 1 148 ? 8.363 -8.340 -2.683 1.00 93.88 148 LYS A CA 1
ATOM 1112 C C . LYS A 1 148 ? 6.838 -8.242 -2.728 1.00 93.88 148 LYS A C 1
ATOM 1114 O O . LYS A 1 148 ? 6.180 -8.923 -1.951 1.00 93.88 148 LYS A O 1
ATOM 1119 N N . LEU A 1 149 ? 6.265 -7.454 -3.642 1.00 94.88 149 LEU A N 1
ATOM 1120 C CA . LEU A 1 149 ? 4.814 -7.456 -3.867 1.00 94.88 149 LEU A CA 1
ATOM 1121 C C . LEU A 1 149 ? 4.319 -8.837 -4.304 1.00 94.88 149 LEU A C 1
ATOM 1123 O O . LEU A 1 149 ? 3.311 -9.298 -3.782 1.00 94.88 149 LEU A O 1
ATOM 1127 N N . THR A 1 150 ? 5.063 -9.505 -5.187 1.00 93.94 150 THR A N 1
ATOM 1128 C CA . THR A 1 150 ? 4.740 -10.861 -5.661 1.00 93.94 150 THR A CA 1
ATOM 1129 C C . THR A 1 150 ? 4.749 -11.873 -4.515 1.00 93.94 150 THR A C 1
ATOM 1131 O O . THR A 1 150 ? 3.815 -12.650 -4.352 1.00 93.94 150 THR A O 1
ATOM 1134 N N . GLU A 1 151 ? 5.768 -11.829 -3.653 1.00 93.56 151 GLU A N 1
ATOM 1135 C CA . GLU A 1 151 ? 5.848 -12.690 -2.465 1.00 93.56 151 GLU A CA 1
ATOM 1136 C C . GLU A 1 151 ? 4.665 -12.474 -1.502 1.00 93.56 151 GLU A C 1
ATOM 1138 O O . GLU A 1 151 ? 4.196 -13.411 -0.857 1.00 93.56 151 GLU A O 1
ATOM 1143 N N . LEU A 1 152 ? 4.153 -11.242 -1.422 1.00 92.94 152 LEU A N 1
ATOM 1144 C CA . LEU A 1 152 ? 3.007 -10.883 -0.586 1.00 92.94 152 LEU A CA 1
ATOM 1145 C C . LEU A 1 152 ? 1.648 -11.211 -1.230 1.00 92.94 152 LEU A C 1
ATOM 1147 O O . LEU A 1 152 ? 0.635 -11.228 -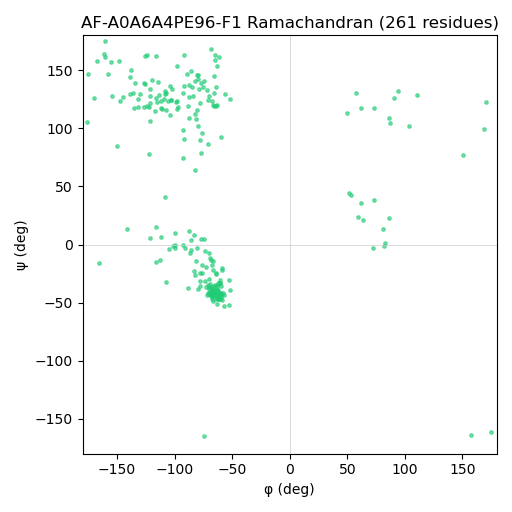0.526 1.00 92.94 152 LEU A O 1
ATOM 1151 N N . GLY A 1 153 ? 1.592 -11.491 -2.536 1.00 95.62 153 GLY A N 1
ATOM 1152 C CA . GLY A 1 153 ? 0.341 -11.620 -3.289 1.00 95.62 153 GLY A CA 1
ATOM 1153 C C . GLY A 1 153 ? -0.351 -10.271 -3.532 1.00 95.62 153 GLY A C 1
ATOM 1154 O O . GLY A 1 153 ? -1.573 -10.174 -3.365 1.00 95.62 153 GLY A O 1
ATOM 1155 N N . LEU A 1 154 ? 0.447 -9.231 -3.799 1.00 97.38 154 LEU A N 1
ATOM 1156 C CA . LEU A 1 154 ? 0.066 -7.831 -4.046 1.00 97.38 154 LEU A CA 1
ATOM 1157 C C . LEU A 1 154 ? 0.540 -7.325 -5.422 1.00 97.38 154 LEU A C 1
ATOM 1159 O O . LEU A 1 154 ? 0.437 -6.137 -5.722 1.00 97.38 154 LEU A O 1
ATOM 1163 N N . GLU A 1 155 ? 1.106 -8.190 -6.255 1.00 95.69 155 GLU A N 1
ATOM 1164 C CA . GLU A 1 155 ? 1.614 -7.858 -7.584 1.00 95.69 155 GLU A CA 1
ATOM 1165 C C . GLU A 1 155 ? 0.527 -7.307 -8.516 1.00 95.69 155 GLU A C 1
ATOM 1167 O O . GLU A 1 155 ? 0.805 -6.412 -9.308 1.00 95.69 155 GLU A O 1
ATOM 1172 N N . ASP A 1 156 ? -0.729 -7.728 -8.358 1.00 97.12 156 ASP A N 1
ATOM 1173 C CA . AS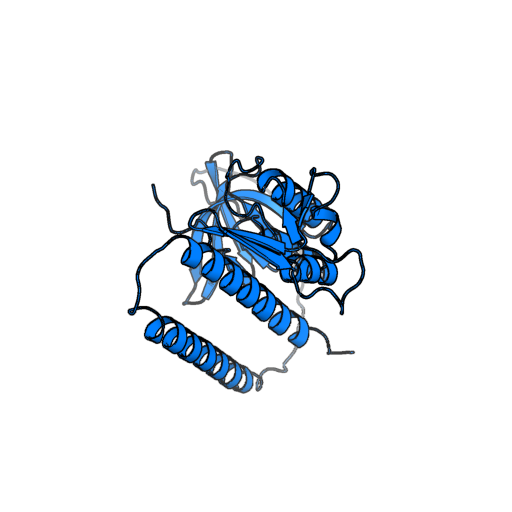P A 1 156 ? -1.861 -7.226 -9.146 1.00 97.12 156 ASP A CA 1
ATOM 1174 C C . ASP A 1 156 ? -2.246 -5.772 -8.806 1.00 97.12 156 ASP A C 1
ATOM 1176 O O . ASP A 1 156 ? -3.078 -5.153 -9.483 1.00 97.12 156 ASP A O 1
ATOM 1180 N N . CYS A 1 157 ? -1.643 -5.187 -7.767 1.00 97.44 157 CYS A N 1
ATOM 1181 C CA . CYS A 1 157 ? -1.828 -3.779 -7.430 1.00 97.44 157 CYS A CA 1
ATOM 1182 C C . CYS A 1 157 ? -1.122 -2.829 -8.403 1.00 97.44 157 CYS A C 1
ATOM 1184 O O . CYS A 1 157 ? -1.501 -1.660 -8.458 1.00 97.44 157 CYS A O 1
ATOM 1186 N N . VAL A 1 158 ? -0.137 -3.301 -9.179 1.00 96.75 158 VAL A N 1
ATOM 1187 C CA . VAL A 1 158 ? 0.468 -2.506 -10.265 1.00 96.75 158 VAL A CA 1
ATOM 1188 C C . VAL A 1 158 ? -0.229 -2.709 -11.612 1.00 96.75 158 VAL A C 1
ATOM 1190 O O . VAL A 1 158 ? 0.100 -2.032 -12.585 1.00 96.75 158 VAL A O 1
ATOM 1193 N N . ASP A 1 159 ? -1.227 -3.589 -11.674 1.00 95.25 159 ASP A N 1
ATOM 1194 C CA . ASP A 1 159 ? -2.007 -3.815 -12.883 1.00 95.25 159 ASP A CA 1
ATOM 1195 C C . ASP A 1 159 ? -3.158 -2.813 -12.995 1.00 95.25 159 ASP A C 1
ATOM 11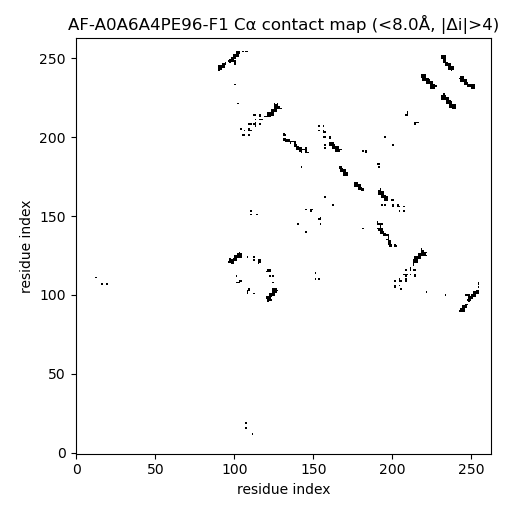97 O O . ASP A 1 159 ? -3.754 -2.386 -12.000 1.00 95.25 159 ASP A O 1
ATOM 1201 N N . LYS A 1 160 ? -3.518 -2.478 -14.241 1.00 94.94 160 LYS A N 1
ATOM 1202 C CA . LYS A 1 160 ? -4.647 -1.589 -14.584 1.00 94.94 160 LYS A CA 1
ATOM 1203 C C . LYS A 1 160 ? -4.540 -0.168 -14.000 1.00 94.94 160 LYS A C 1
ATOM 1205 O O . LYS A 1 160 ? -5.552 0.512 -13.869 1.00 94.94 160 LYS A O 1
ATOM 1210 N N . ILE A 1 161 ? -3.324 0.289 -13.690 1.00 96.50 161 ILE A N 1
ATOM 1211 C CA . ILE A 1 161 ? -3.030 1.673 -13.268 1.00 96.50 161 ILE A CA 1
ATOM 1212 C C . ILE A 1 161 ? -2.124 2.426 -14.248 1.00 96.50 161 ILE A C 1
ATOM 1214 O O . ILE A 1 161 ? -1.594 3.477 -13.893 1.00 96.50 161 ILE A O 1
ATOM 1218 N N . ASP A 1 162 ? -1.969 1.894 -15.464 1.00 96.50 162 ASP A N 1
ATOM 1219 C CA . ASP A 1 162 ? -1.046 2.397 -16.493 1.00 96.50 162 ASP A CA 1
ATOM 1220 C C . ASP A 1 162 ? 0.435 2.343 -16.065 1.00 96.50 162 ASP A C 1
ATOM 1222 O O . ASP A 1 162 ? 1.243 3.221 -16.366 1.00 96.50 162 ASP A O 1
ATOM 1226 N N . ALA A 1 163 ? 0.795 1.296 -15.310 1.00 96.62 163 ALA A N 1
ATOM 1227 C CA . ALA A 1 163 ? 2.166 1.095 -14.871 1.00 96.62 163 ALA A CA 1
ATOM 1228 C C . ALA A 1 163 ? 3.079 0.705 -16.044 1.00 96.62 163 ALA A C 1
ATOM 1230 O O . ALA A 1 163 ? 2.829 -0.272 -16.750 1.00 96.62 163 ALA A O 1
ATOM 1231 N N . GLN A 1 164 ? 4.186 1.423 -16.192 1.00 97.56 164 GLN A N 1
ATOM 1232 C CA . GLN A 1 164 ? 5.210 1.184 -17.200 1.00 97.56 164 GLN A CA 1
ATOM 1233 C C . GLN A 1 164 ? 6.293 0.258 -16.654 1.00 97.56 164 GLN A C 1
ATOM 1235 O O . GLN A 1 164 ? 6.759 0.423 -15.524 1.00 97.56 164 GLN A O 1
ATOM 1240 N N . GLN A 1 165 ? 6.733 -0.711 -17.453 1.00 96.50 165 GLN A N 1
ATOM 1241 C CA . GLN A 1 165 ? 7.867 -1.555 -17.080 1.00 96.50 165 GLN A CA 1
ATOM 1242 C C . GLN A 1 165 ? 9.182 -0.785 -17.232 1.00 96.50 165 GLN A C 1
ATOM 1244 O O . GLN A 1 165 ? 9.410 -0.117 -18.238 1.00 96.50 165 GLN A O 1
ATOM 1249 N N . VAL A 1 166 ? 10.066 -0.904 -16.240 1.00 96.00 166 VAL A N 1
ATOM 1250 C CA . VAL A 1 166 ? 11.360 -0.210 -16.208 1.00 96.00 166 VAL A CA 1
ATOM 1251 C C . VAL A 1 166 ? 12.484 -1.232 -16.085 1.00 96.00 166 VAL A C 1
ATOM 1253 O O . VAL A 1 166 ? 12.572 -1.962 -15.100 1.00 96.00 166 VAL A O 1
ATOM 1256 N N . TYR A 1 167 ? 13.365 -1.283 -17.083 1.00 96.19 167 TYR A N 1
ATOM 1257 C CA . TYR A 1 167 ? 14.437 -2.289 -17.172 1.00 96.19 167 TYR A CA 1
ATOM 1258 C C . TYR A 1 167 ? 15.817 -1.771 -16.751 1.00 96.19 167 TYR A C 1
ATOM 1260 O O . TYR A 1 167 ? 16.790 -2.522 -16.759 1.00 96.19 167 TYR A O 1
ATOM 1268 N N . GLY A 1 168 ? 15.916 -0.495 -16.391 1.00 95.19 168 GLY A N 1
ATOM 1269 C CA . GLY A 1 168 ? 17.166 0.150 -16.021 1.00 95.19 168 GLY A CA 1
ATOM 1270 C C . GLY A 1 168 ? 17.082 1.660 -16.196 1.00 95.19 168 GLY A C 1
ATOM 1271 O O . GLY A 1 168 ? 15.991 2.211 -16.345 1.00 95.19 168 GLY A O 1
ATOM 1272 N N . TYR A 1 169 ? 18.236 2.316 -16.217 1.00 95.50 169 TYR A N 1
ATOM 1273 C CA . TYR A 1 169 ? 18.362 3.760 -16.361 1.00 95.50 169 TYR A CA 1
ATOM 1274 C C . TYR A 1 169 ? 19.240 4.127 -17.553 1.00 95.50 169 TYR A C 1
ATOM 1276 O O . TYR A 1 169 ? 20.022 3.325 -18.069 1.00 95.50 169 TYR A O 1
ATOM 1284 N N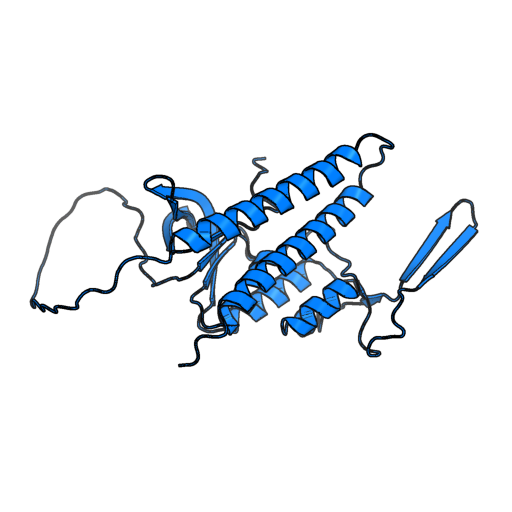 . VAL A 1 170 ? 19.132 5.383 -17.970 1.00 96.31 170 VAL A N 1
ATOM 1285 C CA . VAL A 1 170 ? 20.120 6.024 -18.832 1.00 96.31 170 VAL A CA 1
ATOM 1286 C C . VAL A 1 170 ? 20.638 7.239 -18.079 1.00 96.31 170 VAL A C 1
ATOM 1288 O O . VAL A 1 170 ? 19.860 8.097 -17.672 1.00 96.31 170 VAL A O 1
ATOM 1291 N N . LEU A 1 171 ? 21.946 7.288 -17.852 1.00 95.56 171 LEU A N 1
ATOM 1292 C CA . LEU A 1 171 ? 22.607 8.393 -17.167 1.00 95.56 171 LEU A CA 1
ATOM 1293 C C . LEU A 1 171 ? 23.206 9.316 -18.222 1.00 95.56 171 LEU A C 1
ATOM 1295 O O . LEU A 1 171 ? 24.015 8.861 -19.029 1.00 95.56 171 LEU A O 1
ATOM 1299 N N . TYR A 1 172 ? 22.824 10.590 -18.205 1.00 96.44 172 TYR A N 1
ATOM 1300 C CA . TYR A 1 172 ? 23.333 11.616 -19.115 1.00 96.44 172 TYR A CA 1
ATOM 1301 C C . TYR A 1 172 ? 24.250 12.574 -18.359 1.00 96.44 172 TYR A C 1
ATOM 1303 O O . TYR A 1 172 ? 23.886 13.069 -17.293 1.00 96.44 172 TYR A O 1
ATOM 1311 N N . LYS A 1 173 ? 25.432 12.852 -18.912 1.00 95.31 173 LYS A N 1
ATOM 1312 C CA . LYS A 1 173 ? 26.372 13.840 -18.374 1.00 95.31 173 LYS A CA 1
ATOM 1313 C C . LYS A 1 173 ? 27.265 14.384 -19.487 1.00 95.31 173 LYS A C 1
ATOM 1315 O O . LYS A 1 173 ? 27.875 13.605 -20.214 1.00 95.31 173 LYS A O 1
ATOM 1320 N N . ASP A 1 174 ? 27.345 15.708 -19.611 1.00 95.75 174 ASP A N 1
ATOM 1321 C CA . ASP A 1 174 ? 28.245 16.411 -20.542 1.00 95.75 174 ASP A CA 1
ATOM 1322 C C . ASP A 1 174 ? 28.143 15.916 -22.001 1.00 95.75 174 ASP A C 1
ATOM 1324 O O . ASP A 1 174 ? 29.142 15.632 -22.661 1.00 95.75 174 ASP A O 1
ATOM 1328 N N . GLY A 1 175 ? 26.915 15.722 -22.498 1.00 95.44 175 GLY A N 1
ATOM 1329 C CA . GLY A 1 175 ? 26.650 15.204 -23.850 1.00 95.44 175 GLY A CA 1
ATOM 1330 C C . GLY A 1 175 ? 26.948 13.71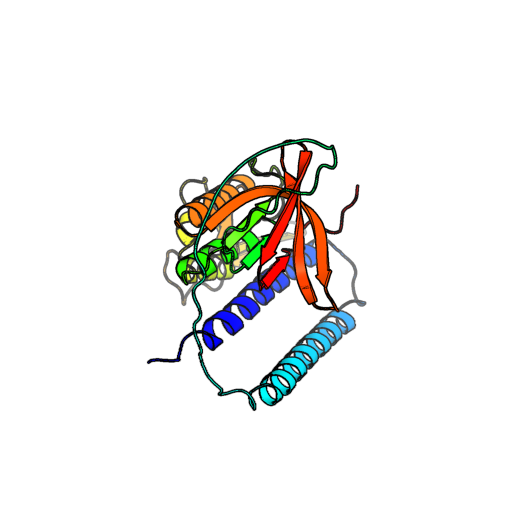0 -24.047 1.00 95.44 175 GLY A C 1
ATOM 1331 O O . GLY A 1 175 ? 26.678 13.165 -25.116 1.00 95.44 175 GLY A O 1
ATOM 1332 N N . LYS A 1 176 ? 27.462 13.019 -23.024 1.00 96.00 176 LYS A N 1
ATOM 1333 C CA . LYS A 1 176 ? 27.665 11.566 -23.006 1.00 96.00 176 LYS A CA 1
ATOM 1334 C C . LYS A 1 176 ? 26.510 10.887 -22.284 1.00 96.00 176 LYS A C 1
ATOM 1336 O O . LYS A 1 176 ? 25.877 11.476 -21.407 1.00 96.00 176 LYS A O 1
ATOM 1341 N N . HIS A 1 177 ? 26.256 9.630 -22.633 1.00 95.81 177 HIS A N 1
ATOM 1342 C CA . HIS A 1 177 ? 25.285 8.814 -21.922 1.00 95.81 177 HIS A CA 1
ATOM 1343 C C . HIS A 1 177 ? 25.785 7.390 -21.704 1.00 95.81 177 HIS A C 1
ATOM 1345 O O . HIS A 1 177 ? 26.553 6.859 -22.505 1.00 95.81 177 HIS A O 1
ATOM 1351 N N . VAL A 1 178 ? 25.327 6.772 -20.619 1.00 96.44 178 VAL A N 1
ATOM 1352 C CA . VAL A 1 178 ? 25.522 5.347 -20.344 1.00 96.44 178 VAL A CA 1
ATOM 1353 C C . VAL A 1 178 ? 24.183 4.720 -19.988 1.00 96.44 178 VAL A C 1
ATOM 1355 O O . VAL A 1 178 ? 23.446 5.231 -19.145 1.00 96.44 178 VAL A O 1
ATOM 1358 N N . LYS A 1 179 ? 23.854 3.609 -20.646 1.00 96.31 179 LYS A N 1
ATOM 1359 C CA . LYS A 1 179 ? 22.691 2.790 -20.304 1.00 96.31 179 LYS A CA 1
ATOM 1360 C C . LYS A 1 179 ? 23.100 1.780 -19.238 1.00 96.31 179 LYS A C 1
ATOM 1362 O O . LYS A 1 179 ? 24.055 1.034 -19.434 1.00 96.31 179 LYS A O 1
ATOM 1367 N N . THR A 1 180 ? 22.365 1.738 -18.136 1.00 95.44 180 THR A N 1
ATOM 1368 C CA . THR A 1 180 ? 22.564 0.782 -17.047 1.00 95.44 180 THR A CA 1
ATOM 1369 C C . THR A 1 180 ? 21.322 -0.090 -16.928 1.00 95.44 180 THR A C 1
ATOM 1371 O O . THR A 1 180 ? 20.233 0.392 -16.636 1.00 95.44 180 THR A O 1
ATOM 1374 N N . SER A 1 181 ? 21.457 -1.384 -17.199 1.00 96.06 181 SER A N 1
ATOM 1375 C CA . SER A 1 181 ? 20.343 -2.332 -17.084 1.00 96.06 181 SER A CA 1
ATOM 1376 C C . SER A 1 181 ? 20.293 -2.915 -15.673 1.00 96.06 181 SER A C 1
ATOM 1378 O O . SER A 1 181 ? 21.333 -3.131 -15.050 1.00 96.06 181 SER A O 1
ATOM 1380 N N . PHE A 1 182 ? 19.094 -3.206 -15.171 1.00 94.56 182 PHE A N 1
ATOM 1381 C CA . PHE A 1 182 ? 18.955 -3.998 -13.953 1.00 94.56 182 PHE A CA 1
ATOM 1382 C C . PHE A 1 182 ? 19.468 -5.433 -14.181 1.00 94.56 182 PHE A C 1
ATOM 1384 O O . PHE A 1 182 ? 19.262 -5.981 -15.266 1.00 94.56 182 PHE A O 1
ATOM 1391 N N . PRO A 1 183 ? 20.093 -6.074 -13.174 1.00 92.75 183 PRO A N 1
ATOM 1392 C CA . PRO A 1 183 ? 20.588 -7.447 -13.283 1.00 92.75 183 PRO A CA 1
ATOM 1393 C C . PRO A 1 183 ? 19.432 -8.454 -13.157 1.00 92.75 183 PRO A C 1
ATOM 1395 O O . PRO A 1 183 ? 19.196 -9.021 -12.089 1.00 92.75 183 PRO A O 1
ATOM 1398 N N . LEU A 1 184 ? 18.670 -8.636 -14.239 1.00 92.00 184 LEU A N 1
ATOM 1399 C CA . LEU A 1 184 ? 17.415 -9.399 -14.236 1.00 92.00 184 LEU A CA 1
ATOM 1400 C C . LEU A 1 184 ? 17.539 -10.837 -14.762 1.00 92.00 184 LEU A C 1
ATOM 1402 O O . LEU A 1 184 ? 16.571 -11.584 -14.685 1.00 92.00 184 LEU A O 1
ATOM 1406 N N . ASP A 1 185 ? 18.721 -11.256 -15.223 1.00 92.88 185 ASP A N 1
ATOM 1407 C CA . ASP A 1 185 ? 18.937 -12.530 -15.939 1.00 92.88 185 ASP A CA 1
ATOM 1408 C C . ASP A 1 185 ? 18.538 -13.784 -15.142 1.00 92.88 185 ASP A C 1
ATOM 1410 O O . ASP A 1 185 ? 18.301 -14.849 -15.706 1.00 92.88 185 ASP A O 1
ATOM 1414 N N . LYS A 1 186 ? 18.479 -13.668 -13.811 1.00 93.12 186 LYS A N 1
ATOM 1415 C CA . LYS A 1 186 ? 18.139 -14.760 -12.887 1.00 93.12 186 LYS A CA 1
ATOM 1416 C C . LYS A 1 186 ? 16.650 -14.824 -12.531 1.00 93.12 186 LYS A C 1
ATOM 1418 O O . LYS A 1 186 ? 16.263 -15.683 -11.741 1.00 93.12 186 LYS A O 1
ATOM 1423 N N . PHE A 1 187 ? 15.829 -13.916 -13.052 1.00 91.94 187 PHE A N 1
ATOM 1424 C CA . PHE A 1 187 ? 14.415 -13.793 -12.705 1.00 91.94 187 PHE A CA 1
ATOM 1425 C C . PHE A 1 187 ? 13.513 -14.080 -13.911 1.00 91.94 187 PHE A C 1
ATOM 1427 O O . PHE A 1 187 ? 13.952 -14.074 -15.059 1.00 91.94 187 PHE A O 1
ATOM 1434 N N . GLY A 1 188 ? 12.230 -14.352 -13.654 1.00 90.00 188 GLY A N 1
ATOM 1435 C CA . GLY A 1 188 ? 11.249 -14.538 -14.725 1.00 90.00 188 GLY A CA 1
ATOM 1436 C C . GLY A 1 188 ? 11.067 -13.266 -15.560 1.00 90.00 188 GLY A C 1
ATOM 1437 O O . GLY A 1 188 ? 11.219 -12.161 -15.050 1.00 90.00 188 GLY A O 1
ATOM 1438 N N . SER A 1 189 ? 10.668 -13.411 -16.827 1.00 89.38 189 SER A N 1
ATOM 1439 C CA . SER A 1 189 ? 10.533 -12.292 -17.783 1.00 89.38 189 SER A CA 1
ATOM 1440 C C . SER A 1 189 ? 9.553 -11.188 -17.360 1.00 89.38 189 SER A C 1
ATOM 1442 O O . SER A 1 189 ? 9.634 -10.067 -17.854 1.00 89.38 189 SER A O 1
ATOM 1444 N N . HIS A 1 190 ? 8.634 -11.488 -16.440 1.00 88.25 190 HIS A N 1
ATOM 1445 C CA . HIS A 1 190 ? 7.696 -10.525 -15.862 1.00 88.25 190 HIS A CA 1
ATOM 1446 C C . HIS A 1 190 ? 8.348 -9.592 -14.823 1.00 88.25 190 HIS A C 1
ATOM 1448 O O . HIS A 1 190 ? 7.780 -8.546 -14.497 1.00 88.25 190 HIS A O 1
ATOM 1454 N N . VAL A 1 191 ? 9.525 -9.947 -14.295 1.00 94.06 191 VAL A N 1
ATOM 1455 C CA . VAL A 1 191 ? 10.226 -9.181 -13.261 1.00 94.06 191 VAL A CA 1
ATOM 1456 C C . VAL A 1 191 ? 10.963 -8.011 -13.895 1.00 94.06 191 VAL A C 1
ATOM 1458 O O . VAL A 1 191 ? 11.907 -8.176 -14.661 1.00 94.06 191 VAL A O 1
ATOM 1461 N N . SER A 1 192 ? 10.548 -6.806 -13.530 1.00 95.81 192 SER A N 1
ATOM 1462 C CA . SER A 1 192 ? 11.226 -5.554 -13.862 1.00 95.81 192 SER A CA 1
ATOM 1463 C C . SER A 1 192 ? 10.755 -4.469 -12.890 1.00 95.81 192 SER A C 1
ATOM 1465 O O . SER A 1 192 ? 9.892 -4.712 -12.043 1.00 95.81 192 SER A O 1
ATOM 1467 N N . GLY A 1 193 ? 11.334 -3.272 -12.965 1.00 95.62 193 GLY A N 1
ATOM 1468 C CA . GLY A 1 193 ? 10.800 -2.124 -12.244 1.00 95.62 193 GLY A CA 1
ATOM 1469 C C . GLY A 1 193 ? 9.411 -1.750 -12.767 1.00 95.62 193 GLY A C 1
ATOM 1470 O O . GLY A 1 193 ? 8.999 -2.169 -13.855 1.00 95.62 193 GLY A O 1
ATOM 1471 N N . ARG A 1 194 ? 8.672 -0.961 -11.993 1.00 96.94 194 ARG A N 1
ATOM 1472 C CA . ARG A 1 194 ? 7.368 -0.423 -12.391 1.00 96.94 194 ARG A CA 1
ATOM 1473 C C . ARG A 1 194 ? 7.333 1.063 -12.104 1.00 96.94 194 ARG A C 1
ATOM 1475 O O . ARG A 1 194 ? 7.575 1.450 -10.967 1.00 96.94 194 ARG A O 1
ATOM 1482 N N . SER A 1 195 ? 7.033 1.875 -13.107 1.00 96.25 195 SER A N 1
ATOM 1483 C CA . SER A 1 195 ? 6.706 3.283 -12.902 1.00 96.25 195 SER A CA 1
ATOM 1484 C C . SER A 1 195 ? 5.208 3.497 -13.043 1.00 96.25 195 SER A C 1
ATOM 1486 O O . SER A 1 195 ? 4.599 2.899 -13.920 1.00 96.25 195 SER A O 1
ATOM 1488 N N . PHE A 1 196 ? 4.597 4.280 -12.164 1.00 96.12 196 PHE A N 1
ATOM 1489 C CA . PHE A 1 196 ? 3.148 4.483 -12.117 1.00 96.12 196 PHE A CA 1
ATOM 1490 C C . PHE A 1 196 ? 2.810 5.753 -11.341 1.00 96.12 196 PHE A C 1
ATOM 1492 O O . PHE A 1 196 ? 3.605 6.219 -10.529 1.00 96.12 196 PHE A O 1
ATOM 1499 N N . HIS A 1 197 ? 1.581 6.244 -11.490 1.00 95.69 197 HIS A N 1
ATOM 1500 C CA . HIS A 1 197 ? 1.045 7.251 -10.578 1.00 95.69 197 HIS A CA 1
ATOM 1501 C C . HIS A 1 197 ? 0.871 6.665 -9.172 1.00 95.69 197 HIS A C 1
ATOM 1503 O O . HIS A 1 197 ? 0.111 5.710 -8.970 1.00 95.69 197 HIS A O 1
ATOM 1509 N N . ASN A 1 198 ? 1.560 7.245 -8.185 1.00 94.00 198 ASN A N 1
ATOM 1510 C CA . ASN A 1 198 ? 1.566 6.733 -6.811 1.00 94.00 198 ASN A CA 1
ATOM 1511 C C . ASN A 1 198 ? 0.150 6.690 -6.198 1.00 94.00 198 ASN A C 1
ATOM 1513 O O . ASN A 1 198 ? -0.161 5.765 -5.445 1.00 94.00 198 ASN A O 1
ATOM 1517 N N . GLY A 1 199 ? -0.711 7.663 -6.517 1.00 95.31 199 GLY A N 1
ATOM 1518 C CA . GLY A 1 199 ? -2.087 7.715 -6.018 1.00 95.31 199 GLY A CA 1
ATOM 1519 C C . GLY A 1 199 ? -2.885 6.459 -6.375 1.00 95.31 199 GLY A C 1
ATOM 1520 O O . GLY A 1 199 ? -3.387 5.757 -5.491 1.00 95.31 199 GLY A O 1
ATOM 1521 N N . ARG A 1 200 ? -2.900 6.114 -7.666 1.00 97.12 200 ARG A N 1
ATOM 1522 C CA . ARG A 1 200 ? -3.547 4.907 -8.201 1.00 97.12 200 ARG A CA 1
ATOM 1523 C C . ARG A 1 200 ? -3.010 3.630 -7.560 1.00 97.12 200 ARG A C 1
ATOM 1525 O O . ARG A 1 200 ? -3.796 2.765 -7.175 1.00 97.12 200 ARG A O 1
ATOM 1532 N N . PHE A 1 201 ? -1.690 3.520 -7.395 1.00 97.00 201 PHE A N 1
ATOM 1533 C CA . PHE A 1 201 ? -1.067 2.365 -6.740 1.00 97.00 201 PHE A CA 1
ATOM 1534 C C . PHE A 1 201 ? -1.528 2.210 -5.284 1.00 97.00 201 PHE A C 1
ATOM 1536 O O . PHE A 1 201 ? -1.951 1.127 -4.880 1.00 97.00 201 PHE A O 1
ATOM 1543 N N . ILE A 1 202 ? -1.531 3.296 -4.503 1.00 96.50 202 ILE A N 1
ATOM 1544 C CA . ILE A 1 202 ? -2.031 3.275 -3.121 1.00 96.50 202 ILE A CA 1
ATOM 1545 C C . ILE A 1 202 ? -3.506 2.862 -3.079 1.00 96.50 202 ILE A C 1
ATOM 1547 O O . ILE A 1 202 ? -3.874 2.045 -2.234 1.00 96.50 202 ILE A O 1
ATOM 1551 N N . GLN A 1 203 ? -4.342 3.352 -3.998 1.00 97.88 203 GLN A N 1
ATOM 1552 C CA . GLN A 1 203 ? -5.749 2.948 -4.041 1.00 97.88 203 GLN A CA 1
ATOM 1553 C C . GLN A 1 203 ? -5.928 1.464 -4.367 1.00 97.88 203 GLN A C 1
ATOM 1555 O O . GLN A 1 203 ? -6.729 0.790 -3.720 1.00 97.88 203 GLN A O 1
ATOM 1560 N N . ARG A 1 204 ? -5.143 0.905 -5.298 1.00 98.06 204 ARG A N 1
ATOM 1561 C CA . ARG A 1 204 ? -5.148 -0.546 -5.553 1.00 98.06 204 ARG A CA 1
ATOM 1562 C C . ARG A 1 204 ? -4.756 -1.339 -4.306 1.00 98.06 204 ARG A C 1
ATOM 1564 O O . ARG A 1 204 ? -5.450 -2.294 -3.968 1.00 98.06 204 ARG A O 1
ATOM 1571 N N . MET A 1 205 ? -3.721 -0.906 -3.584 1.00 98.00 205 MET A N 1
ATOM 1572 C CA . MET A 1 205 ? -3.271 -1.546 -2.341 1.00 98.00 205 MET A CA 1
ATOM 1573 C C . MET A 1 205 ? -4.344 -1.496 -1.241 1.00 98.00 205 MET A C 1
ATOM 1575 O O . MET A 1 205 ? -4.611 -2.509 -0.596 1.00 98.00 205 MET A O 1
ATOM 1579 N N . ARG A 1 206 ? -5.003 -0.343 -1.054 1.00 98.25 206 ARG A N 1
ATOM 1580 C CA . ARG A 1 206 ? -6.113 -0.171 -0.098 1.00 98.25 206 ARG A CA 1
ATOM 1581 C C . ARG A 1 206 ? -7.303 -1.067 -0.449 1.00 98.25 206 ARG A C 1
ATOM 1583 O O . ARG A 1 206 ? -7.802 -1.776 0.420 1.00 98.25 206 ARG A O 1
ATOM 1590 N N . HIS A 1 207 ? -7.715 -1.095 -1.719 1.00 98.19 207 HIS A N 1
ATOM 1591 C CA . HIS A 1 207 ? -8.790 -1.975 -2.188 1.00 98.19 207 HIS A CA 1
ATOM 1592 C C . HIS A 1 207 ? -8.450 -3.456 -2.010 1.00 98.19 207 HIS A C 1
ATOM 1594 O O . HIS A 1 207 ? -9.309 -4.242 -1.616 1.00 98.19 207 HIS A O 1
ATOM 1600 N N . LYS A 1 208 ? -7.196 -3.847 -2.259 1.00 98.12 208 LYS A N 1
ATOM 1601 C CA . LYS A 1 208 ? -6.743 -5.223 -2.052 1.00 98.12 208 LYS A CA 1
ATOM 1602 C C . LYS A 1 208 ? -6.800 -5.614 -0.575 1.00 98.12 208 LYS A C 1
ATOM 1604 O O . LYS A 1 208 ? -7.314 -6.683 -0.265 1.00 98.12 208 LYS A O 1
ATOM 1609 N N . ALA A 1 209 ? -6.362 -4.743 0.335 1.00 97.81 209 ALA A N 1
ATOM 1610 C CA . ALA A 1 209 ? -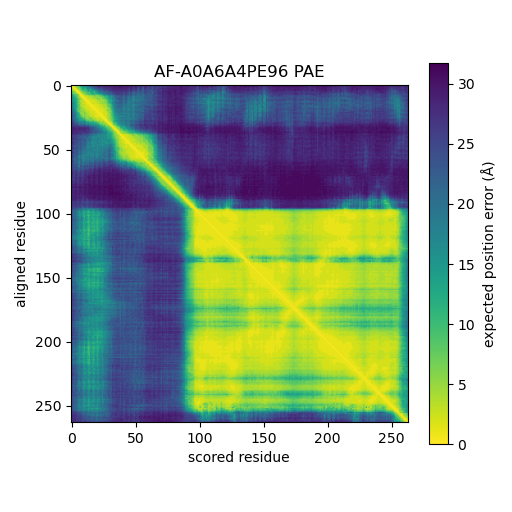6.497 -4.966 1.775 1.00 97.81 209 ALA A CA 1
ATOM 1611 C C . ALA A 1 209 ? -7.970 -5.124 2.202 1.00 97.81 209 ALA A C 1
ATOM 1613 O O . ALA A 1 209 ? -8.300 -6.081 2.894 1.00 97.81 209 ALA A O 1
ATOM 1614 N N . LEU A 1 210 ? -8.856 -4.248 1.714 1.00 97.81 210 LEU A N 1
ATOM 1615 C CA . LEU A 1 210 ? -10.303 -4.280 1.976 1.00 97.81 210 LEU A CA 1
ATOM 1616 C C . LEU A 1 210 ? -11.042 -5.488 1.381 1.00 97.81 210 LEU A C 1
ATOM 1618 O O . LEU A 1 210 ? -12.180 -5.748 1.758 1.00 97.81 210 LEU A O 1
ATOM 1622 N N . SER A 1 211 ? -10.424 -6.234 0.461 1.00 98.00 211 SER A N 1
ATOM 1623 C CA . SER A 1 211 ? -11.018 -7.474 -0.056 1.00 98.00 211 SER A CA 1
ATOM 1624 C C . SER A 1 211 ? -11.085 -8.593 0.991 1.00 98.00 211 SER A C 1
ATOM 1626 O O . SER A 1 211 ? -11.777 -9.588 0.783 1.00 98.00 211 SER A O 1
ATOM 1628 N N . LEU A 1 212 ? -10.376 -8.438 2.114 1.00 98.19 212 LEU A N 1
ATOM 1629 C CA . LEU A 1 212 ? -10.362 -9.388 3.217 1.00 98.19 212 LEU A CA 1
ATOM 1630 C C . LEU A 1 212 ? -11.419 -9.004 4.268 1.00 98.19 212 LEU A C 1
ATOM 1632 O O . LEU A 1 212 ? -11.421 -7.865 4.736 1.00 98.19 212 LEU A O 1
ATOM 1636 N N . PRO A 1 213 ? -12.280 -9.939 4.711 1.00 97.25 213 PRO A N 1
ATOM 1637 C CA . PRO A 1 213 ? -13.412 -9.633 5.597 1.00 97.25 213 PRO A CA 1
ATOM 1638 C C . PRO A 1 213 ? -13.002 -9.193 7.012 1.00 97.25 213 PRO A C 1
ATOM 1640 O O . PRO A 1 213 ? -13.801 -8.627 7.749 1.00 97.25 213 PRO A O 1
ATOM 1643 N N . ASN A 1 214 ? -11.764 -9.474 7.408 1.00 97.38 214 ASN A N 1
ATOM 1644 C CA . ASN A 1 214 ? -11.180 -9.164 8.710 1.00 97.38 214 ASN A CA 1
ATOM 1645 C C . ASN A 1 214 ? -10.301 -7.899 8.697 1.00 97.38 214 ASN A C 1
ATOM 1647 O O . ASN A 1 214 ? -9.606 -7.634 9.680 1.00 97.38 214 ASN A O 1
ATOM 1651 N N . VAL A 1 215 ? -10.316 -7.126 7.607 1.00 97.94 215 VAL A N 1
ATOM 1652 C CA . VAL A 1 215 ? -9.627 -5.836 7.501 1.00 97.94 215 VAL A CA 1
ATOM 1653 C C . VAL A 1 215 ? -10.659 -4.716 7.411 1.00 97.94 215 VAL A C 1
ATOM 1655 O O . VAL A 1 215 ? -11.419 -4.623 6.452 1.00 97.94 215 VAL A O 1
ATOM 1658 N N . LYS A 1 216 ? -10.645 -3.821 8.397 1.00 97.56 216 LYS A N 1
ATOM 1659 C CA . LYS A 1 216 ? -11.449 -2.597 8.430 1.00 97.56 216 LYS A CA 1
ATOM 1660 C C . LYS A 1 216 ? -10.561 -1.410 8.082 1.00 97.56 216 LYS A C 1
ATOM 1662 O O . LYS A 1 216 ? -9.556 -1.198 8.750 1.00 97.56 216 LYS A O 1
ATOM 1667 N N . LEU A 1 217 ? -10.930 -0.625 7.072 1.00 97.12 217 LEU A N 1
ATOM 1668 C CA . LEU A 1 217 ? -10.265 0.637 6.731 1.00 97.12 217 LEU A CA 1
ATOM 1669 C C . LEU A 1 217 ? -11.214 1.799 7.013 1.00 97.12 217 LEU A C 1
ATOM 1671 O O . LEU A 1 217 ? -12.316 1.846 6.471 1.00 97.12 217 LEU A O 1
ATOM 1675 N N . GLU A 1 218 ? -10.776 2.735 7.844 1.00 96.06 218 GLU A N 1
ATOM 1676 C CA . GLU A 1 218 ? -11.580 3.858 8.306 1.00 96.06 218 GLU A CA 1
ATOM 1677 C C . GLU A 1 218 ? -10.874 5.188 8.054 1.00 96.06 218 GLU A C 1
ATOM 1679 O O . GLU A 1 218 ? -9.664 5.318 8.262 1.00 96.06 218 GLU A O 1
ATOM 1684 N N . GLN A 1 219 ? -11.646 6.190 7.618 1.00 97.25 219 GLN A N 1
ATOM 1685 C CA . GLN A 1 219 ? -11.134 7.546 7.487 1.00 97.25 219 GLN A CA 1
ATOM 1686 C C . GLN A 1 219 ? -11.174 8.273 8.835 1.00 97.25 219 GLN A C 1
ATOM 1688 O O . GLN A 1 219 ? -12.246 8.635 9.329 1.00 97.25 219 GLN A O 1
ATOM 1693 N N . GLY A 1 220 ? -10.000 8.553 9.387 1.00 96.50 220 GLY A N 1
ATOM 1694 C CA . GLY A 1 220 ? -9.844 9.283 10.634 1.00 96.50 220 GLY A CA 1
ATOM 1695 C C . GLY A 1 220 ? -8.407 9.731 10.877 1.00 96.50 220 GLY A C 1
ATOM 1696 O O . GLY A 1 220 ? -7.452 9.171 10.344 1.00 96.50 220 GLY A O 1
ATOM 1697 N N . THR A 1 221 ? -8.247 10.757 11.702 1.00 96.06 221 THR A N 1
ATOM 1698 C CA . THR A 1 221 ? -6.939 11.293 12.088 1.00 96.06 221 THR A CA 1
ATOM 1699 C C . THR A 1 221 ? -6.618 10.840 13.498 1.00 96.06 221 THR A C 1
ATOM 1701 O O . THR A 1 221 ? -7.262 11.291 14.444 1.00 96.06 221 THR A O 1
ATOM 1704 N N . VAL A 1 222 ? -5.620 9.972 13.659 1.00 94.88 222 VAL A N 1
ATOM 1705 C CA . VAL A 1 222 ? -5.094 9.638 14.989 1.00 94.88 222 VAL A CA 1
ATOM 1706 C C . VAL A 1 222 ? -4.426 10.863 15.598 1.00 94.88 222 VAL A C 1
ATOM 1708 O O . VAL A 1 222 ? -3.617 11.522 14.950 1.00 94.88 222 VAL A O 1
ATOM 1711 N N . THR A 1 223 ? -4.785 11.170 16.841 1.00 94.00 223 THR A N 1
ATOM 1712 C CA . THR A 1 223 ? -4.339 12.366 17.564 1.00 94.00 223 THR A CA 1
ATOM 1713 C C . THR A 1 223 ? -3.326 12.051 18.655 1.00 94.00 223 THR A C 1
ATOM 1715 O O . THR A 1 223 ? -2.458 12.872 18.931 1.00 94.00 223 THR A O 1
ATOM 1718 N N . SER A 1 224 ? -3.424 10.882 19.289 1.00 93.19 224 SER A N 1
ATOM 1719 C CA . SER A 1 224 ? -2.493 10.455 20.337 1.00 93.19 224 SER A CA 1
ATOM 1720 C C . SER A 1 224 ? -2.540 8.943 20.550 1.00 93.19 224 SER A C 1
ATOM 1722 O O . SER A 1 224 ? -3.492 8.264 20.155 1.00 93.19 224 SER A O 1
ATOM 1724 N N . LEU A 1 225 ? -1.496 8.410 21.183 1.00 92.88 225 LEU A N 1
ATOM 1725 C CA . LEU A 1 225 ? -1.473 7.029 21.652 1.00 92.88 225 LEU A CA 1
ATOM 1726 C C . LEU A 1 225 ? -2.184 6.932 23.005 1.00 92.88 225 LEU A C 1
ATOM 1728 O O . LEU A 1 225 ? -2.031 7.810 23.852 1.00 92.88 225 LEU A O 1
ATOM 1732 N N . LEU A 1 226 ? -2.940 5.854 23.208 1.00 91.12 226 LEU A N 1
ATOM 1733 C CA . LEU A 1 226 ? -3.475 5.498 24.518 1.00 91.12 226 LEU A CA 1
ATOM 1734 C C . LEU A 1 226 ? -2.426 4.654 25.242 1.00 91.12 226 LEU A C 1
ATOM 1736 O O . LEU A 1 226 ? -2.196 3.501 24.870 1.00 91.12 226 LEU A O 1
ATOM 1740 N N . GLU A 1 227 ? -1.799 5.228 26.262 1.00 91.31 227 GLU A N 1
ATOM 1741 C CA . GLU A 1 227 ? -0.753 4.582 27.050 1.00 91.31 227 GLU A CA 1
ATOM 1742 C C . GLU A 1 227 ? -1.222 4.333 28.484 1.00 91.31 227 GLU A C 1
ATOM 1744 O O . GLU A 1 227 ? -1.679 5.238 29.180 1.00 91.31 227 GLU A O 1
ATOM 1749 N N . GLU A 1 228 ? -1.065 3.096 28.947 1.00 89.44 228 GLU A N 1
ATOM 1750 C CA . GLU A 1 228 ? -1.344 2.705 30.323 1.00 89.44 228 GLU A CA 1
ATOM 1751 C C . GLU A 1 228 ? -0.116 2.012 30.907 1.00 89.44 228 GLU A C 1
ATOM 1753 O O . GLU A 1 228 ? 0.302 0.953 30.435 1.00 89.44 228 GLU A O 1
ATOM 1758 N N . LYS A 1 229 ? 0.456 2.596 31.968 1.00 90.94 229 LYS A N 1
ATOM 1759 C CA . LYS A 1 229 ? 1.620 2.046 32.688 1.00 90.94 229 LYS A CA 1
ATOM 1760 C C . LYS A 1 229 ? 2.817 1.737 31.766 1.00 90.94 229 LYS A C 1
ATOM 1762 O O . LYS A 1 229 ? 3.436 0.683 31.905 1.00 90.94 229 LYS A O 1
ATOM 1767 N N . GLY A 1 230 ? 3.132 2.621 30.817 1.00 88.12 230 GLY A N 1
ATOM 1768 C CA . GLY A 1 230 ? 4.247 2.413 29.884 1.00 88.12 230 GLY A CA 1
ATOM 1769 C C . GLY A 1 230 ? 3.923 1.523 28.680 1.00 88.12 230 GLY A C 1
ATOM 1770 O O . GLY A 1 230 ? 4.811 1.224 27.886 1.00 88.12 230 GLY A O 1
ATOM 1771 N N . ILE A 1 231 ? 2.684 1.032 28.558 1.00 88.19 231 ILE A N 1
ATOM 1772 C CA . ILE A 1 231 ? 2.271 0.100 27.504 1.00 88.19 231 ILE A CA 1
ATOM 1773 C C . ILE A 1 231 ? 1.213 0.771 26.635 1.00 88.19 231 ILE A C 1
ATOM 1775 O O . ILE A 1 231 ? 0.173 1.198 27.137 1.00 88.19 231 ILE A O 1
ATOM 1779 N N . ILE A 1 232 ? 1.439 0.797 25.322 1.00 90.38 232 ILE A N 1
ATOM 1780 C CA . ILE A 1 232 ? 0.438 1.276 24.366 1.00 90.38 232 ILE A CA 1
ATOM 1781 C C . ILE A 1 232 ? -0.710 0.261 24.286 1.00 90.38 232 ILE A C 1
ATOM 1783 O O . ILE A 1 232 ? -0.503 -0.930 24.054 1.00 90.38 232 ILE A O 1
ATOM 1787 N N . LYS A 1 233 ? -1.933 0.735 24.525 1.00 91.19 233 LYS A N 1
ATOM 1788 C CA . LYS A 1 233 ? -3.176 -0.054 24.522 1.00 91.19 233 LYS A CA 1
ATOM 1789 C C . LYS A 1 233 ? -4.109 0.310 23.376 1.00 91.19 233 LYS A C 1
ATOM 1791 O O . LYS A 1 233 ? -5.056 -0.426 23.095 1.00 91.19 233 LYS A O 1
ATOM 1796 N N . GLY A 1 234 ? -3.855 1.424 22.699 1.00 92.56 234 GLY A N 1
ATOM 1797 C CA . GLY A 1 234 ? -4.716 1.900 21.632 1.00 92.56 234 GLY A CA 1
ATOM 1798 C C . GLY A 1 234 ? -4.299 3.252 21.084 1.00 92.56 234 GLY A C 1
ATOM 1799 O O . GLY A 1 234 ? -3.172 3.706 21.287 1.00 92.56 234 GLY A O 1
ATOM 1800 N N . VAL A 1 235 ? -5.240 3.895 20.407 1.00 94.25 235 VAL A N 1
ATOM 1801 C CA . VAL A 1 235 ? -5.094 5.237 19.848 1.00 94.25 235 VAL A CA 1
ATOM 1802 C C . VAL A 1 235 ? -6.369 6.044 20.061 1.00 94.25 235 VAL A C 1
ATOM 1804 O O . VAL A 1 235 ? -7.477 5.511 19.970 1.00 94.25 235 VAL A O 1
ATOM 1807 N N . HIS A 1 236 ? -6.203 7.338 20.307 1.00 94.31 236 HIS A N 1
ATOM 1808 C CA . HIS A 1 236 ? -7.269 8.322 20.166 1.00 94.31 236 HIS A CA 1
ATOM 1809 C C . HIS A 1 236 ? -7.280 8.822 18.728 1.00 94.31 236 HIS A C 1
ATOM 1811 O O . HIS A 1 236 ? -6.220 9.092 18.156 1.00 94.31 236 HIS A O 1
ATOM 1817 N N . TYR A 1 237 ? -8.460 8.966 18.139 1.00 95.12 237 TYR A N 1
ATOM 1818 C CA . TYR A 1 237 ? -8.585 9.484 16.785 1.00 95.12 237 TYR A CA 1
ATOM 1819 C C . TYR A 1 237 ? -9.872 10.270 16.584 1.00 95.12 237 TYR A C 1
ATOM 1821 O O . TYR A 1 237 ? -10.846 10.123 17.318 1.00 95.12 237 TYR A O 1
ATOM 1829 N N . LYS A 1 238 ? -9.848 11.130 15.569 1.00 95.25 238 LYS A N 1
ATOM 1830 C CA . LYS A 1 238 ? -10.987 11.924 15.116 1.00 95.25 238 LYS A CA 1
ATOM 1831 C C . LYS A 1 238 ? -11.522 11.340 13.827 1.00 95.25 238 LYS A C 1
ATOM 1833 O O . LYS A 1 238 ? -10.772 11.235 12.856 1.00 95.25 238 LYS A O 1
ATOM 1838 N N . THR A 1 239 ? -12.801 10.995 13.794 1.00 93.88 239 THR A N 1
ATOM 1839 C CA . THR A 1 239 ? -13.459 10.571 12.554 1.00 93.88 239 THR A CA 1
ATOM 1840 C C . THR A 1 239 ? -13.574 11.743 11.580 1.00 93.88 239 THR A C 1
ATOM 1842 O O . THR A 1 239 ? -13.419 12.914 11.948 1.00 93.88 239 THR A O 1
ATOM 1845 N N . LYS A 1 240 ? -13.921 11.457 10.321 1.00 89.25 240 LYS A N 1
ATOM 1846 C CA . LYS A 1 240 ? -14.254 12.493 9.328 1.00 89.25 240 LYS A CA 1
ATOM 1847 C C . LYS A 1 240 ? -15.342 13.469 9.816 1.00 89.25 240 LYS A C 1
ATOM 1849 O O . LYS A 1 240 ? -15.312 14.644 9.456 1.00 89.25 240 LYS A O 1
ATOM 1854 N N . CYS A 1 241 ? -16.261 13.010 10.667 1.00 90.81 241 CYS A N 1
ATOM 1855 C CA . CYS A 1 241 ? -17.334 13.810 11.267 1.00 90.81 241 CYS A CA 1
ATOM 1856 C C . CYS A 1 241 ? -16.896 14.599 12.517 1.00 90.81 241 CYS A C 1
ATOM 1858 O O . CYS A 1 241 ? -17.738 15.212 13.166 1.00 90.81 241 CYS A O 1
ATOM 1860 N N . ARG A 1 242 ? -15.590 14.622 12.832 1.00 88.50 242 ARG A N 1
ATOM 1861 C CA . ARG A 1 242 ? -14.991 15.267 14.015 1.00 88.50 242 ARG A CA 1
ATOM 1862 C C . ARG A 1 242 ? -15.432 14.675 15.356 1.00 88.50 242 ARG A C 1
ATOM 1864 O O . ARG A 1 242 ? -15.285 15.331 16.383 1.00 88.50 242 ARG A O 1
ATOM 1871 N N . GLU A 1 243 ? -15.925 13.444 15.352 1.00 91.94 243 GLU A N 1
ATOM 1872 C CA . GLU A 1 243 ? -16.176 12.696 16.581 1.00 91.94 243 GLU A CA 1
ATOM 1873 C C . GLU A 1 243 ? -14.858 12.131 17.119 1.00 91.94 243 GLU A C 1
ATOM 1875 O O . GLU A 1 243 ? -14.059 11.587 16.353 1.00 91.94 243 GLU A O 1
ATOM 1880 N N . GLU A 1 244 ? -14.621 12.290 18.420 1.00 93.62 244 GLU A N 1
ATOM 1881 C CA . GLU A 1 244 ? -13.456 11.730 19.104 1.00 93.62 244 GLU A CA 1
ATOM 1882 C C . GLU A 1 244 ? -13.767 10.314 19.590 1.00 93.62 244 GLU A C 1
ATOM 1884 O O . GLU A 1 244 ? -14.664 10.108 20.406 1.00 93.62 244 GLU A O 1
ATOM 1889 N N . LEU A 1 245 ? -13.001 9.345 19.092 1.00 94.06 245 LEU A N 1
ATOM 1890 C CA . LEU A 1 245 ? -13.151 7.926 19.388 1.00 94.06 245 LEU A CA 1
ATOM 1891 C C . LEU A 1 245 ? -11.834 7.329 19.896 1.00 94.06 245 LEU A C 1
ATOM 1893 O O . LEU A 1 245 ? -10.745 7.884 19.714 1.00 94.06 245 LEU A O 1
ATOM 1897 N N . ILE A 1 246 ? -11.944 6.162 20.530 1.00 93.50 246 ILE A N 1
ATOM 1898 C CA . ILE A 1 246 ? -10.808 5.371 21.007 1.00 93.50 246 ILE A CA 1
ATOM 1899 C C . ILE A 1 246 ? -10.866 4.002 20.339 1.00 93.50 246 ILE A C 1
ATOM 1901 O O . ILE A 1 246 ? -11.879 3.312 20.423 1.00 93.50 246 ILE A O 1
ATOM 1905 N N . ALA A 1 247 ? -9.763 3.593 19.717 1.00 92.44 247 ALA A N 1
ATOM 1906 C CA . ALA A 1 247 ? -9.575 2.226 19.245 1.00 92.44 247 ALA A CA 1
ATOM 1907 C C . ALA A 1 247 ? -8.539 1.532 20.134 1.00 92.44 247 ALA A C 1
ATOM 1909 O O . ALA A 1 247 ? -7.453 2.071 20.355 1.00 92.44 247 ALA A O 1
ATOM 1910 N N . LYS A 1 248 ? -8.856 0.336 20.641 1.00 92.88 248 LYS A N 1
ATOM 1911 C CA . LYS A 1 248 ? -7.961 -0.463 21.494 1.00 92.88 248 LYS A CA 1
ATOM 1912 C C . LYS A 1 248 ? -7.552 -1.749 20.784 1.00 92.88 248 LYS A C 1
ATOM 1914 O O . LYS A 1 248 ? -8.372 -2.391 20.135 1.00 92.88 248 LYS A O 1
ATOM 1919 N N . ALA A 1 249 ? -6.288 -2.131 20.932 1.00 90.38 249 ALA A N 1
ATOM 1920 C CA . ALA A 1 249 ? -5.762 -3.396 20.430 1.00 90.38 249 ALA A CA 1
ATOM 1921 C C . ALA A 1 249 ? -4.527 -3.824 21.239 1.00 90.38 249 ALA A C 1
ATOM 1923 O O . ALA A 1 249 ? -3.853 -2.980 21.828 1.00 90.38 249 ALA A O 1
ATOM 1924 N N . PRO A 1 250 ? -4.181 -5.119 21.263 1.00 82.75 250 PRO A N 1
ATOM 1925 C CA . PRO A 1 250 ? -2.924 -5.579 21.851 1.00 82.75 250 PRO A CA 1
ATOM 1926 C C . PRO A 1 250 ? -1.668 -5.064 21.131 1.00 82.75 250 PRO A C 1
ATOM 1928 O O . PRO A 1 250 ? -0.612 -4.996 21.756 1.00 82.75 250 PRO A O 1
ATOM 1931 N N . LEU A 1 251 ? -1.765 -4.736 19.836 1.00 83.12 251 LEU A N 1
ATOM 1932 C CA . LEU A 1 251 ? -0.646 -4.263 19.022 1.00 83.12 251 LEU A CA 1
ATOM 1933 C C . LEU A 1 251 ? -1.043 -3.049 18.172 1.00 83.12 251 LEU A C 1
ATOM 1935 O O . LEU A 1 251 ? -2.112 -3.023 17.561 1.00 83.12 251 LEU A O 1
ATOM 1939 N N . GLN A 1 252 ? -0.146 -2.069 18.091 1.00 85.38 252 GLN A N 1
ATOM 1940 C CA . GLN A 1 252 ? -0.283 -0.878 17.258 1.00 85.38 252 GLN A CA 1
ATOM 1941 C C . GLN A 1 252 ? 0.933 -0.742 16.350 1.00 85.38 252 GLN A C 1
ATOM 1943 O O . GLN A 1 252 ? 2.073 -0.919 16.779 1.00 85.38 252 GLN A O 1
ATOM 1948 N N . TYR A 1 253 ? 0.689 -0.381 15.097 1.00 84.75 253 TYR A N 1
ATOM 1949 C CA . TYR A 1 253 ? 1.725 -0.028 14.143 1.00 84.75 253 TYR A CA 1
ATOM 1950 C C . TYR A 1 253 ? 1.455 1.371 13.592 1.00 84.75 253 TYR A C 1
ATOM 1952 O O . TYR A 1 253 ? 0.429 1.611 12.956 1.00 84.75 253 TYR A O 1
ATOM 1960 N N . ALA A 1 254 ? 2.388 2.293 13.814 1.00 77.75 254 ALA A N 1
ATOM 1961 C CA . ALA A 1 254 ? 2.370 3.611 13.195 1.00 77.75 254 ALA A CA 1
ATOM 1962 C C . ALA A 1 254 ? 3.300 3.596 11.978 1.00 77.75 254 ALA A C 1
ATOM 1964 O O . ALA A 1 254 ? 4.503 3.403 12.129 1.00 77.75 254 ALA A O 1
ATOM 1965 N N . SER A 1 255 ? 2.755 3.801 10.775 1.00 65.69 255 SER A N 1
ATOM 1966 C CA . SER A 1 255 ? 3.554 3.949 9.552 1.00 65.69 255 SER A CA 1
ATOM 1967 C C . SER A 1 255 ? 4.106 5.380 9.486 1.00 65.69 255 SER A C 1
ATOM 1969 O O . SER A 1 255 ? 3.355 6.282 9.110 1.00 65.69 255 SER A O 1
ATOM 1971 N N . PRO A 1 256 ? 5.388 5.640 9.807 1.00 53.31 256 PRO A N 1
ATOM 1972 C CA . PRO A 1 256 ? 5.863 6.953 10.259 1.00 53.31 256 PRO A CA 1
ATOM 1973 C C . PRO A 1 256 ? 5.974 8.037 9.175 1.00 53.31 256 PRO A C 1
ATOM 1975 O O . PRO A 1 256 ? 6.411 9.143 9.470 1.00 53.31 256 PRO A O 1
ATOM 1978 N N . PHE A 1 257 ? 5.555 7.789 7.933 1.00 45.62 257 PHE A N 1
ATOM 1979 C CA . PHE A 1 257 ? 5.924 8.6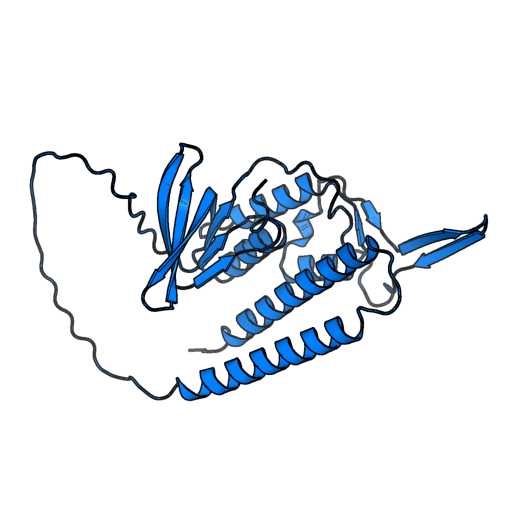74 6.825 1.00 45.62 257 PHE A CA 1
ATOM 1980 C C . PHE A 1 257 ? 5.275 10.074 6.842 1.00 45.62 257 PHE A C 1
ATOM 1982 O O . PHE A 1 257 ? 5.730 10.932 6.104 1.00 45.62 257 PHE A O 1
ATOM 1989 N N . ASN A 1 258 ? 4.264 10.341 7.682 1.00 41.56 258 ASN A N 1
ATOM 1990 C CA . ASN A 1 258 ? 3.596 11.655 7.749 1.00 41.56 258 ASN A CA 1
ATOM 1991 C C . ASN A 1 258 ? 3.215 12.130 9.169 1.00 41.56 258 ASN A C 1
ATOM 1993 O O . ASN A 1 258 ? 2.436 13.068 9.306 1.00 41.56 258 ASN A O 1
ATOM 1997 N N . TRP A 1 259 ? 3.734 11.504 10.227 1.00 37.12 259 TRP A N 1
ATOM 1998 C CA . TRP A 1 259 ? 3.277 11.775 11.602 1.00 37.12 259 TRP A CA 1
ATOM 1999 C C . TRP A 1 259 ? 3.908 12.991 12.263 1.00 37.12 259 TRP A C 1
ATOM 2001 O O . TRP A 1 259 ? 3.337 13.540 13.196 1.00 37.12 259 TRP A O 1
ATOM 2011 N N . TRP A 1 260 ? 5.080 13.404 11.784 1.00 32.31 260 TRP A N 1
ATOM 2012 C CA . TRP A 1 260 ? 5.867 14.467 12.409 1.00 32.31 260 TRP A CA 1
ATOM 2013 C C . TRP A 1 260 ? 5.711 15.833 11.738 1.00 32.31 260 TRP A C 1
ATOM 2015 O O . TRP A 1 260 ? 6.307 16.796 12.207 1.00 32.31 260 TRP A O 1
ATOM 2025 N N . ARG A 1 261 ? 4.914 15.951 10.666 1.00 30.91 261 ARG A N 1
ATOM 2026 C CA . ARG A 1 261 ? 4.537 17.268 10.135 1.00 30.91 261 ARG A CA 1
ATOM 2027 C C . ARG A 1 261 ? 3.228 17.703 10.776 1.00 30.91 261 ARG A C 1
ATOM 2029 O O . ARG A 1 261 ? 2.151 17.365 10.289 1.00 30.91 261 ARG A O 1
ATOM 2036 N N . ASN A 1 262 ? 3.358 18.417 11.889 1.00 29.25 262 ASN A N 1
ATOM 2037 C CA . ASN A 1 262 ? 2.490 19.565 12.084 1.00 29.25 262 ASN A CA 1
ATOM 2038 C C . ASN A 1 262 ? 2.985 20.634 11.103 1.00 29.25 262 ASN A C 1
ATOM 2040 O O . ASN A 1 262 ? 4.194 20.854 11.028 1.00 29.25 262 ASN A O 1
ATOM 2044 N N . ASP A 1 263 ? 2.036 21.226 10.384 1.00 33.47 263 ASP A N 1
ATOM 2045 C CA . ASP A 1 263 ? 2.180 22.343 9.438 1.00 33.47 263 ASP A CA 1
ATOM 2046 C C . ASP A 1 263 ? 2.519 21.969 7.979 1.00 33.47 263 ASP A C 1
ATOM 2048 O O . ASP A 1 263 ? 3.576 21.356 7.688 1.00 33.47 263 ASP A O 1
#

InterPro domains:
  IPR002938 FAD-binding domain [PF01494] (98-173)
  IPR036188 FAD/NAD(P)-binding domain superfamily [G3DSA:3.50.50.60] (92-249)
  IPR036188 FAD/NAD(P)-binding domain superfamily [SSF51905] (98-240)
  IPR040125 Squalene monooxygenase [PTHR10835] (57-252)

pLDDT: mean 73.85, std 26.21, range [23.19, 98.25]

Radius of gyration: 22.97 Å; Cα contacts (8 Å, |Δi|>4): 327; chains: 1; bounding box: 66×51×61 Å

Secondary structure (DSSP, 8-state):
----SHHHHHHHHHHHHHHHHHHHHHHHHTT----SSSHHHHHHHHHHHHHHHHHHHHHHHHTTS------------------------PPEE-----SEEEE--SHHHHHHHHHHHHTT--EEEEES--SPP--STT-EE-HHHHHHHHHHT-GGGGTTTTPEEE-EEEEEETTEEEEEE---TTS-TT--EEE--HHHHHHHHHHHHHTSTTEEEEEEEEEEEEEETTEEEEEEEEETT--EEEEE-SEEEE-GGGSS---

Foldseek 3Di:
DDPPDPVVVVVVLVVVVVVVVVVVVVLVVVVDDDPDDPPVVVVVVVVVVVVVVVVVVVVVVVPPDDDDDDDDDDDDDDDDDDDDDDDDPDADAPPPAAAEEEEALAPSRLLVLQQVLVVVGQYEYEHQDPAQDDDPPPQKAFLVNLVVCVVSVNNCLLPPQPKDFAQFDWDDDPNDIDTDGDPCPPDDPVGGMIGGRSSSSSNSSNVSSVVRPSYHYFHWAFDAFDDDPNATFWTWIAHPVRRIHTDGHNYYHYPPPPPPDPD

Nearest PDB structures (foldseek):
  6c6p-assembly1_B  TM=9.722E-01  e=1.843E-19  Homo sapiens
  8urc-assembly1_C  TM=8.860E-01  e=4.101E-11  Neobacillus niacini
  8urd-assembly1_B  TM=8.815E-01  e=3.626E-11  Neobacillus niacini
  8uiu-assembly1_A  TM=8.708E-01  e=1.406E-10  Neobacillus niacini
  8urd-assembly1_A  TM=8.831E-01  e=5.453E-10  Neobacillus niacini